Protein AF-A0A1E1WQK4-F1 (afdb_monomer_lite)

pLDDT: mean 80.31, std 15.23, range [35.16, 95.94]

Sequence (255 aa):
ARKPALTAAALNLARALDNLKSAYANLESGDVGNGQANVEVSPERVARLRYITGVNNSRETMRAAQDDLNKPIIPTTLTDGQINGLHDNIAQKMAQINAAVASLLQAKSDPQNPDHATAELAIATIAELMPEVVKDSKAVISTCNDDRVRQVMLKDIRQWCNGIDDVCASSVSEDPKELDDAAKRFAQASKKLSFVFSPRARKAREQLMLELFESAHKQAMRMAEDTNKMADSIGGANGGRLRDLSNSVQDSART

Organism: Pectinophora gossypiella (NCBI:txid13191)

Radius of gyration: 23.26 Å; chains: 1; bounding box: 53×57×58 Å

Secondary structure (DSSP, 8-state):
---HHHHHHHHHHHHHHHHHHHHHHHHHSS---S--------HHHHHHHHHHHHHHHHHHHHHHHHHHTTSPPPP----HHHHHHHHHHHHHHHHHHHHHHHHHHHHTS-SSS--HHHHHHHHHHHHHHHHHHHHHHHHHHTT---HHHHHHHHHHHHHHHHHHHHHHHHTTSS-HHHHHHHHHHHHHHHHHH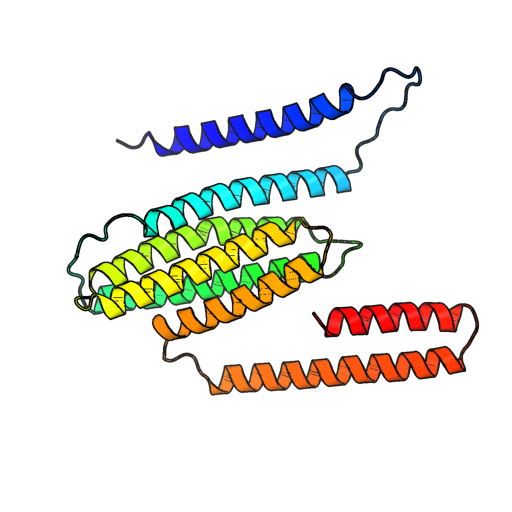HHHH-TT--HHHHHHHHHHHHHHHHHHHHHHHHHHHHHHHH-HHHHHHHHHHHHHHHHHHH-

Foldseek 3Di:
DPPDPVVVVVVLVVVLVVVVVVVVVVVVPPDDDDDPDPPPCDPVNVLLVVLLSLLVSLLVLLVVLLVVLVDDQAADDDDPVLLLVLLVLLLVLLVLLLVLLVQLLVQPLDLVHRNSVSNSVSSVSNSVSLSVSSVSLSNNLSNDPDPVVSVVSSVLSSQLSVLSNQLSVCSSPSDSVSNVVSSVSNVVSSVVNCCVSPVPPPVVVVVVVVVVLVVVLVVLLVVLVVLLVVLVVVDDPVSVVSNVVSVSSNVSSVD

Structure (mmCIF, N/CA/C/O backbone):
data_AF-A0A1E1WQK4-F1
#
_entry.id   AF-A0A1E1WQK4-F1
#
loop_
_atom_site.group_PDB
_atom_site.id
_atom_site.type_symbol
_atom_site.label_atom_id
_atom_site.label_alt_id
_atom_site.label_comp_id
_atom_site.label_asym_id
_atom_site.label_entity_id
_atom_site.label_seq_id
_atom_site.pdbx_PDB_ins_code
_atom_site.Cartn_x
_atom_site.Cartn_y
_atom_site.Cartn_z
_atom_site.occupancy
_atom_site.B_iso_or_equiv
_atom_site.auth_seq_id
_atom_site.auth_comp_id
_atom_site.auth_asym_id
_atom_site.auth_atom_id
_atom_site.pdbx_PDB_model_num
ATOM 1 N N . ALA A 1 1 ? -25.538 24.330 8.713 1.00 38.12 1 ALA A N 1
ATOM 2 C CA . ALA A 1 1 ? -24.263 25.059 8.543 1.00 38.12 1 ALA A CA 1
ATOM 3 C C . ALA A 1 1 ? -23.243 24.148 7.850 1.00 38.12 1 ALA A C 1
ATOM 5 O O . ALA A 1 1 ? -22.745 23.221 8.469 1.00 38.12 1 ALA A O 1
ATOM 6 N N . ARG A 1 2 ? -23.004 24.336 6.544 1.00 42.31 2 ARG A N 1
ATOM 7 C CA . ARG A 1 2 ? -22.125 23.506 5.690 1.00 42.31 2 ARG A CA 1
ATOM 8 C C . ARG A 1 2 ? -21.258 24.465 4.858 1.00 42.31 2 ARG A C 1
ATOM 10 O O . ARG A 1 2 ? -21.619 24.799 3.740 1.00 42.31 2 ARG A O 1
ATOM 17 N N . LYS A 1 3 ? -20.204 25.036 5.450 1.00 43.69 3 LYS A N 1
ATOM 18 C CA . LYS A 1 3 ? -19.302 25.995 4.771 1.00 43.69 3 LYS A CA 1
ATOM 19 C C . LYS A 1 3 ? -17.783 25.905 5.068 1.00 43.69 3 LYS A C 1
ATOM 21 O O . LYS A 1 3 ? -17.069 26.565 4.328 1.00 43.69 3 LYS A O 1
ATOM 26 N N . PRO A 1 4 ? -17.235 25.103 6.011 1.00 47.66 4 PRO A N 1
ATOM 27 C CA . PRO A 1 4 ? -15.780 25.120 6.247 1.00 47.66 4 PRO A CA 1
ATOM 28 C C . PRO A 1 4 ? -14.951 24.182 5.340 1.00 47.66 4 PRO A C 1
ATOM 30 O O . PRO A 1 4 ? -13.748 24.374 5.208 1.00 47.66 4 PRO A O 1
ATOM 33 N N . ALA A 1 5 ? -15.556 23.175 4.695 1.00 45.97 5 ALA A N 1
ATOM 34 C CA . ALA A 1 5 ? -14.812 22.199 3.880 1.00 45.97 5 ALA A CA 1
ATOM 35 C C . ALA A 1 5 ? -14.455 22.715 2.470 1.00 45.97 5 ALA A C 1
ATOM 37 O O . ALA A 1 5 ? -13.373 22.432 1.962 1.00 45.97 5 ALA A O 1
ATOM 38 N N . LEU A 1 6 ? -15.330 23.527 1.859 1.00 42.25 6 LEU A N 1
ATOM 39 C CA . LEU A 1 6 ? -15.085 24.123 0.537 1.00 42.25 6 LEU A CA 1
ATOM 40 C C . LEU A 1 6 ? -13.947 25.150 0.557 1.00 42.25 6 LEU A C 1
ATOM 42 O O . LEU A 1 6 ? -13.231 25.290 -0.429 1.00 42.25 6 LEU A O 1
ATOM 46 N N . THR A 1 7 ? -13.749 25.845 1.679 1.00 53.78 7 THR A N 1
ATOM 47 C CA . THR A 1 7 ? -12.690 26.850 1.811 1.00 53.78 7 THR A CA 1
ATOM 48 C C . THR A 1 7 ? -11.314 26.213 1.940 1.00 53.78 7 THR A C 1
ATOM 50 O O . THR A 1 7 ? -10.374 26.725 1.351 1.00 53.78 7 THR A O 1
ATOM 53 N N . ALA A 1 8 ? -11.189 25.079 2.638 1.00 51.12 8 ALA A N 1
ATOM 54 C CA . ALA A 1 8 ? -9.915 24.368 2.775 1.00 51.12 8 ALA A CA 1
ATOM 55 C C . ALA A 1 8 ? -9.461 23.743 1.445 1.00 51.12 8 ALA A C 1
ATOM 57 O O . ALA A 1 8 ? -8.303 23.886 1.061 1.00 51.12 8 ALA A O 1
ATOM 58 N N . ALA A 1 9 ? -10.389 23.132 0.701 1.00 50.19 9 ALA A N 1
ATOM 59 C CA . ALA A 1 9 ? -10.106 22.587 -0.625 1.00 50.19 9 ALA A CA 1
ATOM 60 C C . ALA A 1 9 ? -9.703 23.684 -1.629 1.00 50.19 9 ALA A C 1
ATOM 62 O O . ALA A 1 9 ? -8.744 23.511 -2.375 1.00 50.19 9 ALA A O 1
ATOM 63 N N . ALA A 1 10 ? -10.376 24.841 -1.601 1.00 49.56 10 ALA A N 1
ATOM 64 C CA . ALA A 1 10 ? -10.020 25.987 -2.439 1.00 49.56 10 ALA A CA 1
ATOM 65 C C . ALA A 1 10 ? -8.646 26.581 -2.079 1.00 49.56 10 ALA A C 1
ATOM 67 O O . ALA A 1 10 ? -7.902 26.990 -2.966 1.00 49.56 10 ALA A O 1
ATOM 68 N N . LEU A 1 11 ? -8.285 26.592 -0.791 1.00 58.00 11 LEU A N 1
ATOM 69 C CA . LEU A 1 11 ? -6.993 27.097 -0.320 1.00 58.00 11 LEU A CA 1
ATOM 70 C C . LEU A 1 11 ? -5.842 26.155 -0.691 1.00 58.00 11 LEU A C 1
ATOM 72 O O . LEU A 1 11 ? -4.769 26.616 -1.072 1.00 58.00 11 LEU A O 1
ATOM 76 N N . ASN A 1 12 ? -6.082 24.843 -0.638 1.00 61.56 12 ASN A N 1
ATOM 77 C CA . ASN A 1 12 ? -5.120 23.837 -1.084 1.00 61.56 12 ASN A CA 1
ATOM 78 C C . ASN A 1 12 ? -4.953 23.861 -2.610 1.00 61.56 12 ASN A C 1
ATOM 80 O O . ASN A 1 12 ? -3.828 23.781 -3.095 1.00 61.56 12 ASN A O 1
ATOM 84 N N . LEU A 1 13 ? -6.038 24.061 -3.368 1.00 60.97 13 LEU A N 1
ATOM 85 C CA . LEU A 1 13 ? -5.972 24.238 -4.820 1.00 60.97 13 LEU A CA 1
ATOM 86 C C . LEU A 1 13 ? -5.197 25.507 -5.204 1.00 60.97 13 LEU A C 1
ATOM 88 O O . LEU A 1 13 ? -4.360 25.463 -6.101 1.00 60.97 13 LEU A O 1
ATOM 92 N N . ALA A 1 14 ? -5.429 26.620 -4.502 1.00 56.47 14 ALA A N 1
ATOM 93 C CA . ALA A 1 14 ? -4.693 27.865 -4.713 1.00 56.47 14 ALA A CA 1
ATOM 94 C C . ALA A 1 14 ? -3.196 27.697 -4.409 1.00 56.47 14 ALA A C 1
ATOM 96 O O . ALA A 1 14 ? -2.359 28.108 -5.205 1.00 56.47 14 ALA A O 1
ATOM 97 N N . ARG A 1 15 ? -2.853 27.004 -3.316 1.00 62.50 15 ARG A N 1
ATOM 98 C CA . ARG A 1 15 ? -1.459 26.710 -2.962 1.00 62.50 15 ARG A CA 1
ATOM 99 C C . ARG A 1 15 ? -0.793 25.771 -3.970 1.00 62.50 15 ARG A C 1
ATOM 101 O O . ARG A 1 15 ? 0.364 25.973 -4.314 1.00 62.50 15 ARG A O 1
ATOM 108 N N . ALA A 1 16 ? -1.520 24.781 -4.488 1.00 62.19 16 ALA A N 1
ATOM 109 C CA . ALA A 1 16 ? -1.023 23.894 -5.537 1.00 62.19 16 ALA A CA 1
ATOM 110 C C . ALA A 1 16 ? -0.778 24.648 -6.855 1.00 62.19 16 ALA A C 1
ATOM 112 O O . ALA A 1 16 ? 0.235 24.414 -7.510 1.00 62.19 16 ALA A O 1
ATOM 113 N N . LEU A 1 17 ? -1.661 25.586 -7.212 1.00 61.03 17 LEU A N 1
ATOM 114 C CA . LEU A 1 17 ? -1.491 26.464 -8.370 1.00 61.03 17 LEU A CA 1
ATOM 115 C C . LEU A 1 17 ? -0.306 27.421 -8.197 1.00 61.03 17 LEU A C 1
ATOM 117 O O . LEU A 1 17 ? 0.467 27.577 -9.136 1.00 61.03 17 LEU A O 1
ATOM 121 N N . ASP A 1 18 ? -0.115 28.005 -7.013 1.00 64.88 18 ASP A N 1
ATOM 122 C CA . ASP A 1 18 ? 1.033 28.874 -6.721 1.00 64.88 18 ASP A CA 1
ATOM 123 C C . ASP A 1 18 ? 2.356 28.100 -6.688 1.00 64.88 18 ASP A C 1
ATOM 125 O O . ASP A 1 18 ? 3.368 28.590 -7.193 1.00 64.88 18 ASP A O 1
ATOM 129 N N . ASN A 1 19 ? 2.356 26.868 -6.172 1.00 70.62 19 ASN A N 1
ATOM 130 C CA . ASN A 1 19 ? 3.522 25.984 -6.199 1.00 70.62 19 ASN A CA 1
ATOM 131 C C . ASN A 1 19 ? 3.875 25.582 -7.634 1.00 70.62 19 ASN A C 1
ATOM 133 O O . ASN A 1 19 ? 5.046 25.616 -8.011 1.00 70.62 19 ASN A O 1
ATOM 137 N N . LEU A 1 20 ? 2.866 25.258 -8.451 1.00 64.75 20 LEU A N 1
ATOM 138 C CA . LEU A 1 20 ? 3.051 24.976 -9.872 1.00 64.75 20 LEU A CA 1
ATOM 139 C C . LEU A 1 20 ? 3.610 26.216 -10.582 1.00 64.75 20 LEU A C 1
ATOM 141 O O . LEU A 1 20 ? 4.630 26.139 -11.257 1.00 64.75 20 LEU A O 1
ATOM 145 N N . LYS A 1 21 ? 3.004 27.386 -10.364 1.00 67.50 21 LYS A N 1
ATOM 146 C CA . LYS A 1 21 ? 3.422 28.657 -10.966 1.00 67.50 21 LYS A CA 1
ATOM 147 C C . LYS A 1 21 ? 4.840 29.065 -10.558 1.00 67.50 21 LYS A C 1
ATOM 149 O O . LYS A 1 21 ? 5.599 29.526 -11.402 1.00 67.50 21 LYS A O 1
ATOM 154 N N . SER A 1 22 ? 5.224 28.839 -9.303 1.00 64.19 22 SER A N 1
ATOM 155 C CA . SER A 1 22 ? 6.583 29.099 -8.807 1.00 64.19 22 SER A CA 1
ATOM 156 C C . SER A 1 22 ? 7.604 28.127 -9.400 1.00 64.19 22 SER A C 1
ATOM 158 O O . SER A 1 22 ? 8.706 28.536 -9.757 1.00 64.19 22 SER A O 1
ATOM 160 N N . ALA A 1 23 ? 7.233 26.854 -9.574 1.00 63.81 23 ALA A N 1
ATOM 161 C CA . ALA A 1 23 ? 8.075 25.881 -10.265 1.00 63.81 23 ALA A CA 1
ATOM 162 C C . ALA A 1 23 ? 8.299 26.264 -11.739 1.00 63.81 23 ALA A C 1
ATOM 164 O O . ALA A 1 23 ? 9.408 26.104 -12.239 1.00 63.81 23 ALA A O 1
ATOM 165 N N . TYR A 1 24 ? 7.288 26.833 -12.405 1.00 55.62 24 TYR A N 1
ATOM 166 C CA . TYR A 1 24 ? 7.422 27.384 -13.757 1.00 55.62 24 TYR A CA 1
ATOM 167 C C . TYR A 1 24 ? 8.278 28.664 -13.800 1.00 55.62 24 TYR A C 1
ATOM 169 O O . TYR A 1 24 ? 9.146 28.779 -14.658 1.00 55.62 24 TYR A O 1
ATOM 177 N N . ALA A 1 25 ? 8.111 29.598 -12.860 1.00 57.44 25 ALA A N 1
ATOM 178 C CA . ALA A 1 25 ? 8.885 30.847 -12.825 1.00 57.44 25 ALA A CA 1
ATOM 179 C C . ALA A 1 25 ? 10.392 30.629 -12.563 1.00 57.44 25 ALA A C 1
ATOM 181 O O . ALA A 1 25 ? 11.240 31.348 -13.096 1.00 57.44 25 ALA A O 1
ATOM 182 N N . ASN A 1 26 ? 10.741 29.596 -11.790 1.00 56.97 26 ASN A N 1
ATOM 183 C CA . ASN A 1 26 ? 12.133 29.206 -11.548 1.00 56.97 26 ASN A CA 1
ATOM 184 C C . ASN A 1 26 ? 12.819 28.595 -12.787 1.00 56.97 26 ASN A C 1
ATOM 186 O O . ASN A 1 26 ? 14.045 28.528 -12.816 1.00 56.97 26 ASN A O 1
ATOM 190 N N . LEU A 1 27 ? 12.059 28.183 -13.811 1.00 55.34 27 LEU A N 1
ATOM 191 C CA . LEU A 1 27 ? 12.599 27.731 -15.100 1.00 55.34 27 LEU A CA 1
ATOM 192 C C . LEU A 1 27 ? 12.920 28.901 -16.045 1.00 55.34 27 LEU A C 1
ATOM 194 O O . LEU A 1 27 ? 13.795 28.761 -16.891 1.00 55.34 27 LEU A O 1
ATOM 198 N N . GLU A 1 28 ? 12.259 30.052 -15.889 1.00 49.12 28 GLU A N 1
ATOM 199 C CA . GLU A 1 28 ? 12.523 31.260 -16.691 1.00 49.12 28 GLU A CA 1
ATOM 200 C C . GLU A 1 28 ? 13.688 32.105 -16.146 1.00 49.12 28 GLU A C 1
ATOM 202 O O . GLU A 1 28 ? 14.243 32.930 -16.867 1.00 49.12 28 GLU A O 1
ATOM 207 N N . SER A 1 29 ? 14.084 31.903 -14.883 1.00 46.47 29 SER A N 1
ATOM 208 C CA . SER A 1 29 ? 15.083 32.747 -14.198 1.00 46.47 29 SER A CA 1
ATOM 209 C C . SER A 1 29 ? 16.501 32.152 -14.156 1.00 46.47 29 SER A C 1
ATOM 211 O O . SER A 1 29 ? 17.390 32.713 -13.513 1.00 46.47 29 SER A O 1
ATOM 213 N N . GLY A 1 30 ? 16.731 31.020 -14.826 1.00 42.88 30 GLY A N 1
ATOM 214 C CA . GLY A 1 30 ? 18.047 30.394 -14.959 1.00 42.88 30 GLY A CA 1
ATOM 215 C C . GLY A 1 30 ? 18.840 30.945 -16.147 1.00 42.88 30 GLY A C 1
ATOM 216 O O . GLY A 1 30 ? 18.700 30.439 -17.250 1.00 42.88 30 GLY A O 1
ATOM 217 N N . ASP A 1 31 ? 19.680 31.942 -15.866 1.00 38.88 31 ASP A N 1
ATOM 218 C CA . ASP A 1 31 ? 20.792 32.488 -16.666 1.00 38.88 31 ASP A CA 1
ATOM 219 C C . ASP A 1 31 ? 20.493 33.023 -18.087 1.00 38.88 31 ASP A C 1
ATOM 221 O O . ASP A 1 31 ? 20.205 32.311 -19.050 1.00 38.88 31 ASP A O 1
ATOM 225 N N . VAL A 1 32 ? 20.644 34.342 -18.220 1.00 43.47 32 VAL A N 1
ATOM 226 C CA . VAL A 1 32 ? 20.518 35.106 -19.464 1.00 43.47 32 VAL A CA 1
ATOM 227 C C . VAL A 1 32 ? 21.799 34.925 -20.281 1.00 43.47 32 VAL A C 1
ATOM 229 O O . VAL A 1 32 ? 22.696 35.764 -20.274 1.00 43.47 32 VAL A O 1
ATOM 232 N N . GLY A 1 33 ? 21.865 33.819 -21.017 1.00 36.97 33 GLY A N 1
ATOM 233 C CA . GLY A 1 33 ? 22.858 33.558 -22.056 1.00 36.97 33 GLY A CA 1
ATOM 234 C C . GLY A 1 33 ? 22.200 33.515 -23.432 1.00 36.97 33 GLY A C 1
ATOM 235 O O . GLY A 1 33 ? 21.822 32.453 -23.904 1.00 36.97 33 GLY A O 1
ATOM 236 N N . ASN A 1 34 ? 22.036 34.693 -24.038 1.00 43.56 34 ASN A N 1
ATOM 237 C CA . ASN A 1 34 ? 21.561 34.981 -25.397 1.00 43.56 34 ASN A CA 1
ATOM 238 C C . ASN A 1 34 ? 21.478 33.776 -26.370 1.00 43.56 34 ASN A C 1
ATOM 240 O O . ASN A 1 34 ? 22.452 33.418 -27.031 1.00 43.56 34 ASN A O 1
ATOM 244 N N . GLY A 1 35 ? 20.283 33.202 -26.503 1.00 35.16 35 GLY A N 1
ATOM 245 C CA . GLY A 1 35 ? 19.957 32.187 -27.499 1.00 35.16 35 GLY A CA 1
ATOM 246 C C . GLY A 1 35 ? 18.507 31.756 -27.334 1.00 35.16 35 GLY A C 1
ATOM 247 O O . GLY A 1 35 ? 18.161 31.113 -26.352 1.00 35.16 35 GLY A O 1
ATOM 248 N N . GLN A 1 36 ? 17.644 32.143 -28.273 1.00 38.88 36 GLN A N 1
ATOM 249 C CA . GLN A 1 36 ? 16.253 31.699 -28.346 1.00 38.88 36 GLN A CA 1
ATOM 250 C C . GLN A 1 36 ? 16.199 30.168 -28.477 1.00 38.88 36 GLN A C 1
ATOM 252 O O . GLN A 1 36 ? 16.192 29.631 -29.580 1.00 38.88 36 GLN A O 1
ATOM 257 N N . ALA A 1 37 ? 16.155 29.462 -27.353 1.00 36.31 37 ALA A N 1
ATOM 258 C CA . ALA A 1 37 ? 15.764 28.067 -27.290 1.00 36.31 37 ALA A CA 1
ATOM 259 C C . ALA A 1 37 ? 14.410 28.027 -26.592 1.00 36.31 37 ALA A C 1
ATOM 261 O O . ALA A 1 37 ? 14.303 28.160 -25.377 1.00 36.31 37 ALA A O 1
ATOM 262 N N . ASN A 1 38 ? 13.362 27.893 -27.399 1.00 38.31 38 ASN A N 1
ATOM 263 C CA . ASN A 1 38 ? 12.048 27.476 -26.946 1.00 38.31 38 ASN A CA 1
ATOM 264 C C . ASN A 1 38 ? 12.259 26.131 -26.226 1.00 38.31 38 ASN A C 1
ATOM 266 O O . ASN A 1 38 ? 12.464 25.114 -26.889 1.00 38.31 38 ASN A O 1
ATOM 270 N N . VAL A 1 39 ? 12.342 26.120 -24.890 1.00 47.41 39 VAL A N 1
ATOM 271 C CA . VAL A 1 39 ? 12.442 24.870 -24.127 1.00 47.41 39 VAL A CA 1
ATOM 272 C C . VAL A 1 39 ? 11.075 24.212 -24.223 1.00 47.41 39 VAL A C 1
ATOM 274 O O . VAL A 1 39 ? 10.178 24.465 -23.424 1.00 47.41 39 VAL A O 1
ATOM 277 N N . GLU A 1 40 ? 10.898 23.414 -25.269 1.00 47.66 40 GLU A N 1
ATOM 278 C CA . GLU A 1 40 ? 9.721 22.588 -25.477 1.00 47.66 40 GLU A CA 1
ATOM 279 C C . GLU A 1 40 ? 9.639 21.610 -24.297 1.00 47.66 40 GLU A C 1
ATOM 281 O O . GLU A 1 40 ? 10.405 20.650 -24.185 1.00 47.66 40 GLU A O 1
ATOM 286 N N . VAL A 1 41 ? 8.769 21.909 -23.330 1.00 58.84 41 VAL A N 1
ATOM 287 C CA . VAL A 1 41 ? 8.559 21.044 -22.170 1.00 58.84 41 VAL A CA 1
ATOM 288 C C . VAL A 1 41 ? 7.930 19.753 -22.684 1.00 58.84 41 VAL A C 1
ATOM 290 O O . VAL A 1 41 ? 6.782 19.757 -23.127 1.00 58.84 41 VAL A O 1
ATOM 293 N N . SER A 1 42 ? 8.681 18.648 -22.646 1.00 73.94 42 SER A N 1
ATOM 294 C CA . SER A 1 42 ? 8.171 17.365 -23.126 1.00 73.94 42 SER A CA 1
ATOM 295 C C . SER A 1 42 ? 6.906 16.959 -22.345 1.00 73.94 42 SER A C 1
ATOM 297 O O . SER A 1 42 ? 6.843 17.165 -21.125 1.00 73.94 42 SER A O 1
ATOM 299 N N . PRO A 1 43 ? 5.894 16.359 -23.002 1.00 77.31 43 PRO A N 1
ATOM 300 C CA . PRO A 1 43 ? 4.674 15.891 -22.335 1.00 77.31 43 PRO A CA 1
ATOM 301 C C . PRO A 1 43 ? 4.944 14.972 -21.132 1.00 77.31 43 PRO A C 1
ATOM 303 O O . PRO A 1 43 ? 4.229 15.022 -20.134 1.00 77.31 43 PRO A O 1
ATOM 306 N N . GLU A 1 44 ? 6.022 14.191 -21.199 1.00 76.62 44 GLU A N 1
ATOM 307 C CA . GLU A 1 44 ? 6.494 13.303 -20.135 1.00 76.62 44 GLU A CA 1
ATOM 308 C C . GLU A 1 44 ? 6.938 14.069 -18.878 1.00 76.62 44 GLU A C 1
ATOM 310 O O . GLU A 1 44 ? 6.542 13.726 -17.764 1.00 76.62 44 GLU A O 1
ATOM 315 N N . ARG A 1 45 ? 7.685 15.173 -19.037 1.00 78.56 45 ARG A N 1
ATOM 316 C CA . ARG A 1 45 ? 8.076 16.029 -17.905 1.00 78.56 45 ARG A CA 1
ATOM 317 C C . ARG A 1 45 ? 6.861 16.655 -17.228 1.00 78.56 45 ARG A C 1
ATOM 319 O O . ARG A 1 45 ? 6.816 16.714 -16.000 1.00 78.56 45 ARG A O 1
ATOM 326 N N . VAL A 1 46 ? 5.867 17.088 -18.007 1.00 80.81 46 VAL A N 1
ATOM 327 C CA . VAL A 1 46 ? 4.607 17.627 -17.467 1.00 80.81 46 VAL A CA 1
ATOM 328 C C . VAL A 1 46 ? 3.839 16.554 -16.694 1.00 80.81 46 VAL A C 1
ATOM 330 O O . VAL A 1 46 ? 3.364 16.827 -15.591 1.00 80.81 46 VAL A O 1
ATOM 333 N N . ALA A 1 47 ? 3.739 15.337 -17.237 1.00 80.38 47 ALA A N 1
ATOM 334 C CA . ALA A 1 47 ? 3.077 14.214 -16.575 1.00 80.38 47 ALA A CA 1
ATOM 335 C C . ALA A 1 47 ? 3.774 13.838 -15.257 1.00 80.38 47 ALA A C 1
ATOM 337 O O . ALA A 1 47 ? 3.116 13.724 -14.225 1.00 80.38 47 ALA A O 1
ATOM 338 N N . ARG A 1 48 ? 5.110 13.752 -15.253 1.00 83.50 48 ARG A N 1
ATOM 339 C CA . ARG A 1 48 ? 5.898 13.473 -14.043 1.00 83.50 48 ARG A CA 1
ATOM 340 C C . ARG A 1 48 ? 5.721 14.554 -12.976 1.00 83.50 48 ARG A C 1
ATOM 342 O O . ARG A 1 48 ? 5.557 14.230 -11.803 1.00 83.50 48 ARG A O 1
ATOM 349 N N . LEU A 1 49 ? 5.742 15.834 -13.354 1.00 84.44 49 LEU A N 1
ATOM 350 C CA . LEU A 1 49 ? 5.533 16.937 -12.408 1.00 84.44 49 LEU A CA 1
ATOM 351 C C . LEU A 1 49 ? 4.121 16.919 -11.817 1.00 84.44 49 LEU A C 1
ATOM 353 O O . LEU A 1 49 ? 3.973 17.051 -10.603 1.00 84.44 49 LEU A O 1
ATOM 357 N N . ARG A 1 50 ? 3.097 16.699 -12.651 1.00 86.12 50 ARG A N 1
ATOM 358 C CA . ARG A 1 50 ? 1.711 16.550 -12.191 1.00 86.12 50 ARG A CA 1
ATOM 359 C C . ARG A 1 50 ? 1.581 15.403 -11.194 1.00 86.12 50 ARG A C 1
ATOM 361 O O . ARG A 1 50 ? 1.019 15.615 -10.120 1.00 86.12 50 ARG A O 1
ATOM 368 N N . TYR A 1 51 ? 2.178 14.256 -11.511 1.00 87.88 51 TYR A N 1
ATOM 369 C CA . TYR A 1 51 ? 2.204 13.094 -10.634 1.00 87.88 51 TYR A CA 1
ATOM 370 C C . TYR A 1 51 ? 2.823 13.433 -9.271 1.00 87.88 51 TYR A C 1
ATOM 372 O O . TYR A 1 51 ? 2.202 13.204 -8.235 1.00 87.88 51 TYR A O 1
ATOM 380 N N . ILE A 1 52 ? 4.002 14.065 -9.253 1.00 89.19 52 ILE A N 1
ATOM 381 C CA . ILE A 1 52 ? 4.688 14.461 -8.011 1.00 89.19 52 ILE A CA 1
ATOM 382 C C . ILE A 1 52 ? 3.831 15.419 -7.178 1.00 89.19 52 ILE A C 1
ATOM 384 O O . ILE A 1 52 ? 3.690 15.240 -5.966 1.00 89.19 52 ILE A O 1
ATOM 388 N N . THR A 1 53 ? 3.231 16.431 -7.808 1.00 87.69 53 THR A N 1
ATOM 389 C CA . THR A 1 53 ? 2.325 17.357 -7.120 1.00 87.69 53 THR A CA 1
ATOM 390 C C . THR A 1 53 ? 1.098 16.629 -6.564 1.00 87.69 53 THR A C 1
ATOM 392 O O . THR A 1 53 ? 0.717 16.866 -5.416 1.00 87.69 53 THR A O 1
ATOM 395 N N . GLY A 1 54 ? 0.506 15.713 -7.335 1.00 89.12 54 GLY A N 1
ATOM 396 C CA . GLY A 1 54 ? -0.632 14.893 -6.916 1.00 89.12 54 GLY A CA 1
ATOM 397 C C . GLY A 1 54 ? -0.314 14.012 -5.707 1.00 89.12 54 GLY A C 1
ATOM 398 O O . GLY A 1 54 ? -1.090 13.980 -4.747 1.00 89.12 54 GLY A O 1
ATOM 399 N N . VAL A 1 55 ? 0.859 13.373 -5.704 1.00 91.81 55 VAL A N 1
ATOM 400 C CA . VAL A 1 55 ? 1.370 12.595 -4.566 1.00 91.81 55 VAL A CA 1
ATOM 401 C C . VAL A 1 55 ? 1.523 13.470 -3.330 1.00 91.81 55 VAL A C 1
ATOM 403 O O . VAL A 1 55 ? 1.017 13.112 -2.269 1.00 91.81 55 VAL A O 1
ATOM 406 N N . ASN A 1 56 ? 2.153 14.639 -3.446 1.00 90.06 56 ASN A N 1
ATOM 407 C CA . ASN A 1 56 ? 2.358 15.525 -2.299 1.00 90.06 56 ASN A CA 1
ATOM 408 C C . ASN A 1 56 ? 1.033 16.005 -1.685 1.00 90.06 56 ASN A C 1
ATOM 410 O O . ASN A 1 56 ? 0.860 15.920 -0.470 1.00 90.06 56 ASN A O 1
ATOM 414 N N . ASN A 1 57 ? 0.064 16.409 -2.509 1.00 88.75 57 ASN A N 1
ATOM 415 C CA . ASN A 1 57 ? -1.261 16.827 -2.034 1.00 88.75 57 ASN A CA 1
ATOM 416 C C . ASN A 1 57 ? -2.022 15.679 -1.344 1.00 88.75 57 ASN A C 1
ATOM 418 O O . ASN A 1 57 ? -2.672 15.860 -0.310 1.00 88.75 57 ASN A O 1
ATOM 422 N N . SER A 1 58 ? -1.925 14.477 -1.912 1.00 90.38 58 SER A N 1
ATOM 423 C CA . SER A 1 58 ? -2.529 13.267 -1.350 1.00 90.38 58 SER A CA 1
ATOM 424 C C . SER A 1 58 ? -1.922 12.932 0.011 1.00 90.38 58 SER A C 1
ATOM 426 O O . SER A 1 58 ? -2.642 12.669 0.975 1.00 90.38 58 SER A O 1
ATOM 428 N N . ARG A 1 59 ? -0.594 13.038 0.130 1.00 93.50 59 ARG A N 1
ATOM 429 C CA . ARG A 1 59 ? 0.135 12.832 1.387 1.00 93.50 59 ARG A CA 1
ATOM 430 C C . ARG A 1 59 ? -0.238 13.842 2.463 1.00 93.50 59 ARG A C 1
ATOM 432 O O . ARG A 1 59 ? -0.393 13.448 3.614 1.00 93.50 59 ARG A O 1
ATOM 439 N N . GLU A 1 60 ? -0.440 15.113 2.124 1.00 89.94 60 GLU A N 1
ATOM 440 C CA . GLU A 1 60 ? -0.927 16.109 3.092 1.00 89.94 60 GLU A CA 1
ATOM 441 C C . GLU A 1 60 ? -2.291 15.716 3.682 1.00 89.94 60 GLU A C 1
ATOM 443 O O . GLU A 1 60 ? -2.493 15.786 4.897 1.00 89.94 60 GLU A O 1
ATOM 448 N N . THR A 1 61 ? -3.206 15.233 2.837 1.00 87.94 61 THR A N 1
ATOM 449 C CA . THR A 1 61 ? -4.536 14.767 3.265 1.00 87.94 61 THR A CA 1
ATOM 450 C C . THR A 1 61 ? -4.431 13.553 4.191 1.00 87.94 61 THR A C 1
ATOM 452 O O . THR A 1 61 ? -5.072 13.500 5.243 1.00 87.94 61 THR A O 1
ATOM 455 N N . MET A 1 62 ? -3.572 12.597 3.837 1.00 91.00 62 MET A N 1
ATOM 456 C CA . MET A 1 62 ? -3.317 11.398 4.634 1.00 91.00 62 MET A CA 1
ATOM 457 C C . MET A 1 62 ? -2.660 11.715 5.983 1.00 91.00 62 MET A C 1
ATOM 459 O O . MET A 1 62 ? -3.082 11.178 7.008 1.00 91.00 62 MET A O 1
ATOM 463 N N . ARG A 1 63 ? -1.689 12.634 6.022 1.00 91.88 63 ARG A N 1
ATOM 464 C CA . ARG A 1 63 ? -1.056 13.079 7.275 1.00 91.88 63 ARG A CA 1
ATOM 465 C C . ARG A 1 63 ? -2.060 13.700 8.232 1.00 91.88 63 ARG A C 1
ATOM 467 O O . ARG A 1 63 ? -2.042 13.370 9.411 1.00 91.88 63 ARG A O 1
ATOM 474 N N . ALA A 1 64 ? -2.993 14.510 7.733 1.00 89.06 64 ALA A N 1
ATOM 475 C CA . ALA A 1 64 ? -4.039 15.084 8.576 1.00 89.06 64 ALA A CA 1
ATOM 476 C C . ALA A 1 64 ? -4.916 14.003 9.240 1.00 89.06 64 ALA A C 1
ATOM 478 O O . ALA A 1 64 ? -5.295 14.139 10.407 1.00 89.06 64 ALA A O 1
ATOM 479 N N . ALA A 1 65 ? -5.219 12.915 8.523 1.00 89.38 65 ALA A N 1
ATOM 480 C CA . ALA A 1 65 ? -5.908 11.767 9.103 1.00 89.38 65 ALA A CA 1
ATOM 481 C C . ALA A 1 65 ? -5.029 11.033 10.123 1.00 89.38 65 ALA A C 1
ATOM 483 O O . ALA A 1 65 ? -5.491 10.696 11.209 1.00 89.38 65 ALA A O 1
ATOM 484 N N . GLN A 1 66 ? -3.750 10.828 9.817 1.00 90.50 66 GLN A N 1
ATOM 485 C CA . GLN A 1 66 ? -2.814 10.187 10.732 1.00 90.50 66 GLN A CA 1
ATOM 486 C C . GLN A 1 66 ? -2.628 10.979 12.035 1.00 90.50 66 GLN A C 1
ATOM 488 O O . GLN A 1 66 ? -2.617 10.387 13.114 1.00 90.50 66 GLN A O 1
ATOM 493 N N . ASP A 1 67 ? -2.564 12.306 11.962 1.00 90.69 67 ASP A N 1
ATOM 494 C CA . ASP A 1 67 ? -2.503 13.188 13.129 1.00 90.69 67 ASP A CA 1
ATOM 495 C C . ASP A 1 67 ? -3.756 13.069 14.006 1.00 90.69 67 ASP A C 1
ATOM 497 O O . ASP A 1 67 ? -3.696 13.236 15.227 1.00 90.69 67 ASP A O 1
ATOM 501 N N . ASP A 1 68 ? -4.898 12.703 13.420 1.00 88.25 68 ASP A N 1
ATOM 502 C CA . ASP A 1 68 ? -6.118 12.422 14.169 1.00 88.25 68 ASP A CA 1
ATOM 503 C C . ASP A 1 68 ? -5.949 11.229 15.131 1.00 88.25 68 ASP A C 1
ATOM 505 O O . ASP A 1 68 ? -6.583 11.213 16.189 1.00 88.25 68 ASP A O 1
ATOM 509 N N . LEU A 1 69 ? -5.043 10.281 14.849 1.00 88.44 69 LEU A N 1
ATOM 510 C CA . LEU A 1 69 ? -4.693 9.168 15.751 1.00 88.44 69 LEU A CA 1
ATOM 511 C C . LEU A 1 69 ? -3.924 9.614 17.004 1.00 88.44 69 LEU A C 1
ATOM 513 O O . LEU A 1 69 ? -3.754 8.815 17.930 1.00 88.44 69 LEU A O 1
ATOM 517 N N . ASN A 1 70 ? -3.415 10.847 17.040 1.00 87.56 70 ASN A N 1
ATOM 518 C CA . ASN A 1 70 ? -2.734 11.408 18.210 1.00 87.56 70 ASN A CA 1
ATOM 519 C C . ASN A 1 70 ? -3.698 12.144 19.147 1.00 87.56 70 ASN A C 1
ATOM 521 O O . ASN A 1 70 ? -3.337 12.461 20.280 1.00 87.56 70 ASN A O 1
ATOM 525 N N . LYS A 1 71 ? -4.931 12.406 18.700 1.00 88.44 71 LYS A N 1
ATOM 526 C CA . LYS A 1 71 ? -5.942 13.068 19.526 1.00 88.44 71 LYS A CA 1
ATOM 527 C C . LYS A 1 71 ? -6.500 12.110 20.584 1.00 88.44 71 LYS A C 1
ATOM 529 O O . LYS A 1 71 ? -6.594 10.908 20.320 1.00 88.44 71 LYS A O 1
ATOM 534 N N . PRO A 1 72 ? -6.929 12.627 21.752 1.00 84.12 72 PRO A N 1
ATOM 535 C CA . PRO A 1 72 ? -7.572 11.817 22.778 1.00 84.12 72 PRO A CA 1
ATOM 536 C C . PRO A 1 72 ? -8.753 11.025 22.214 1.00 84.12 72 PRO A C 1
ATOM 538 O O . PRO A 1 72 ? -9.595 11.564 21.491 1.00 84.12 72 PRO A O 1
ATOM 541 N N . ILE A 1 73 ? -8.811 9.740 22.554 1.00 84.38 73 ILE A N 1
ATOM 542 C CA . ILE A 1 73 ? -9.921 8.868 22.178 1.00 84.38 73 ILE A CA 1
ATOM 543 C C . ILE A 1 73 ? -10.972 8.966 23.271 1.00 84.38 73 ILE A C 1
ATOM 545 O O . ILE A 1 73 ? -10.713 8.610 24.419 1.00 84.38 73 ILE A O 1
ATOM 549 N N . ILE A 1 74 ? -12.149 9.462 22.905 1.00 83.69 74 ILE A N 1
ATOM 550 C CA . ILE A 1 74 ? -13.291 9.556 23.810 1.00 83.69 74 ILE A CA 1
ATOM 551 C C . ILE A 1 74 ? -13.976 8.186 23.822 1.00 83.69 74 ILE A C 1
ATOM 553 O O . ILE A 1 74 ? -14.410 7.742 22.753 1.00 83.69 74 ILE A O 1
ATOM 557 N N . PRO A 1 75 ? -14.078 7.510 24.983 1.00 83.12 75 PRO A N 1
ATOM 558 C CA . PRO A 1 75 ? -14.776 6.238 25.077 1.00 83.12 75 PRO A CA 1
ATOM 559 C C . PRO A 1 75 ? -16.212 6.365 24.577 1.00 83.12 75 PRO A C 1
ATOM 561 O O . PRO A 1 75 ? -16.916 7.321 24.903 1.00 83.12 75 PRO A O 1
ATOM 564 N N . THR A 1 76 ? -16.643 5.404 23.773 1.00 84.75 76 THR A N 1
ATOM 565 C CA . THR A 1 76 ? -18.001 5.362 23.224 1.00 84.75 76 THR A CA 1
ATOM 566 C C . THR A 1 76 ? -18.570 3.967 23.358 1.00 84.75 76 THR A C 1
ATOM 568 O O . THR A 1 76 ? -17.847 2.974 23.353 1.00 84.75 76 THR A O 1
ATOM 571 N N . THR A 1 77 ? -19.890 3.896 23.491 1.00 85.81 77 THR A N 1
ATOM 572 C CA . THR A 1 77 ? -20.611 2.629 23.550 1.00 85.81 77 THR A CA 1
ATOM 573 C C . THR A 1 77 ? -21.229 2.372 22.187 1.00 85.81 77 THR A C 1
ATOM 575 O O . THR A 1 77 ? -22.069 3.143 21.727 1.00 85.81 77 THR A O 1
ATOM 578 N N . LEU A 1 78 ? -20.800 1.292 21.542 1.00 88.25 78 LEU A N 1
ATOM 579 C CA . LEU A 1 78 ? -21.374 0.785 20.302 1.00 88.25 78 LEU A CA 1
ATOM 580 C C . LEU A 1 78 ? -21.928 -0.614 20.563 1.00 88.25 78 LEU A C 1
ATOM 582 O O . LEU A 1 78 ? -21.459 -1.324 21.451 1.00 88.25 78 LEU A O 1
ATOM 586 N N . THR A 1 79 ? -22.930 -1.004 19.788 1.00 88.44 79 THR A N 1
ATOM 587 C CA . THR A 1 79 ? -23.440 -2.380 19.787 1.00 88.44 79 THR A CA 1
ATOM 588 C C . THR A 1 79 ? -22.471 -3.313 19.062 1.00 88.44 79 THR A C 1
ATOM 590 O O . THR A 1 79 ? -21.767 -2.887 18.145 1.00 88.44 79 THR A O 1
ATOM 593 N N . ASP A 1 80 ? -22.495 -4.605 19.391 1.00 83.38 80 ASP A N 1
ATOM 594 C CA . ASP A 1 80 ? -21.665 -5.613 18.714 1.00 83.38 80 ASP A CA 1
ATOM 595 C C . ASP A 1 80 ? -21.886 -5.627 17.192 1.00 83.38 80 ASP A C 1
ATOM 597 O O . ASP A 1 80 ? -20.945 -5.793 16.420 1.00 83.38 80 ASP A O 1
ATOM 601 N N . GLY A 1 81 ? -23.123 -5.387 16.738 1.00 81.12 81 GLY A N 1
ATOM 602 C CA . GLY A 1 81 ? -23.443 -5.271 15.313 1.00 81.12 81 GLY A CA 1
ATOM 603 C C . GLY A 1 81 ? -22.755 -4.082 14.634 1.00 81.12 81 GLY A C 1
ATOM 604 O O . GLY A 1 81 ? -22.251 -4.218 13.522 1.00 81.12 81 GLY A O 1
ATOM 605 N N . GLN A 1 82 ? -22.679 -2.930 15.309 1.00 88.75 82 GLN A N 1
ATOM 606 C CA . GLN A 1 82 ? -21.960 -1.755 14.803 1.00 88.75 82 GLN A CA 1
ATOM 607 C C . GLN A 1 82 ? -20.449 -1.979 14.794 1.00 88.75 82 GLN A C 1
ATOM 609 O O . GLN A 1 82 ? -19.791 -1.605 13.827 1.00 88.75 82 GLN A O 1
ATOM 614 N N . ILE A 1 83 ? -19.909 -2.614 15.838 1.00 86.06 83 ILE A N 1
ATOM 615 C CA . ILE A 1 83 ? -18.487 -2.961 15.921 1.00 86.06 83 ILE A CA 1
ATOM 616 C C . ILE A 1 83 ? -18.122 -3.899 14.766 1.00 86.06 83 ILE A C 1
ATOM 618 O O . ILE A 1 83 ? -17.208 -3.594 14.005 1.00 86.06 83 ILE A O 1
ATOM 622 N N . ASN A 1 84 ? -18.885 -4.974 14.555 1.00 83.94 84 ASN A N 1
ATOM 623 C CA . ASN A 1 84 ? -18.658 -5.900 13.443 1.00 83.94 84 ASN A CA 1
ATOM 624 C C . ASN A 1 84 ? -18.746 -5.203 12.075 1.00 83.94 84 ASN A C 1
ATOM 626 O O . ASN A 1 84 ? -17.882 -5.413 11.230 1.00 83.94 84 ASN A O 1
ATOM 630 N N . GLY A 1 85 ? -19.723 -4.310 11.879 1.00 85.56 85 GLY A N 1
ATOM 631 C CA . GLY A 1 85 ? -19.820 -3.518 10.651 1.00 85.56 85 GLY A CA 1
ATOM 632 C C . GLY A 1 85 ? -18.606 -2.609 10.418 1.00 85.56 85 GLY A C 1
ATOM 633 O O . GLY A 1 85 ? -18.142 -2.480 9.288 1.00 85.56 85 GLY A O 1
ATOM 634 N N . LEU A 1 86 ? -18.046 -2.011 11.476 1.00 90.25 86 LEU A N 1
ATOM 635 C CA . LEU A 1 86 ? -16.801 -1.240 11.381 1.00 90.25 86 LEU A CA 1
ATOM 636 C C . LEU A 1 86 ? -15.606 -2.136 11.037 1.00 90.25 86 LEU A C 1
ATOM 638 O O . LEU A 1 86 ? -14.810 -1.763 10.182 1.00 90.25 86 LEU A O 1
ATOM 642 N N . HIS A 1 87 ? -15.497 -3.322 11.643 1.00 86.44 87 HIS A N 1
ATOM 643 C CA . HIS A 1 87 ? -14.460 -4.304 11.308 1.00 86.44 87 HIS A CA 1
ATOM 644 C C . HIS A 1 87 ? -14.499 -4.702 9.825 1.00 86.44 87 HIS A C 1
ATOM 646 O O . HIS A 1 87 ? -13.462 -4.671 9.157 1.00 86.44 87 HIS A O 1
ATOM 652 N N . ASP A 1 88 ? -15.685 -5.014 9.297 1.00 86.75 88 ASP A N 1
ATOM 653 C CA . ASP A 1 88 ? -15.869 -5.381 7.890 1.00 86.75 88 ASP A CA 1
ATOM 654 C C . ASP A 1 88 ? -15.530 -4.210 6.952 1.00 86.75 88 ASP A C 1
ATOM 656 O O . ASP A 1 88 ? -14.806 -4.392 5.969 1.00 86.75 88 ASP A O 1
ATOM 660 N N . ASN A 1 89 ? -15.968 -2.992 7.290 1.00 91.12 89 ASN A N 1
ATOM 661 C CA . ASN A 1 89 ? -15.645 -1.781 6.530 1.00 91.12 89 ASN A CA 1
ATOM 662 C C . ASN A 1 89 ? -14.137 -1.505 6.499 1.00 91.12 89 ASN A C 1
ATOM 664 O O . ASN A 1 89 ? -13.588 -1.201 5.438 1.00 91.12 89 ASN A O 1
ATOM 668 N N . ILE A 1 90 ? -13.456 -1.631 7.643 1.00 91.81 90 ILE A N 1
ATOM 669 C CA . ILE A 1 90 ? -12.001 -1.473 7.735 1.00 91.81 90 ILE A CA 1
ATOM 670 C C . ILE A 1 90 ? -11.315 -2.518 6.855 1.00 91.81 90 ILE A C 1
ATOM 672 O O . ILE A 1 90 ? -10.474 -2.162 6.030 1.00 91.81 90 ILE A O 1
ATOM 676 N N . ALA A 1 91 ? -11.700 -3.792 6.975 1.00 89.12 91 ALA A N 1
ATOM 677 C CA . ALA A 1 91 ? -11.109 -4.874 6.195 1.00 89.12 91 ALA A CA 1
ATOM 678 C C . ALA A 1 91 ? -11.296 -4.669 4.681 1.00 89.12 91 ALA A C 1
ATOM 680 O O . ALA A 1 91 ? -10.350 -4.847 3.910 1.00 89.12 91 ALA A O 1
ATOM 681 N N . GLN A 1 92 ? -12.488 -4.247 4.248 1.00 91.12 92 GLN A N 1
ATOM 682 C CA . GLN A 1 92 ? -12.786 -3.973 2.843 1.00 91.12 92 GLN A CA 1
ATOM 683 C C . GLN A 1 92 ? -11.952 -2.808 2.295 1.00 91.12 92 GLN A C 1
ATOM 685 O O . GLN A 1 92 ? -11.325 -2.945 1.242 1.00 91.12 92 GLN A O 1
ATOM 690 N N . LYS A 1 93 ? -11.907 -1.675 3.004 1.00 94.31 93 LYS A N 1
ATOM 691 C CA . LYS A 1 93 ? -11.141 -0.493 2.576 1.00 94.31 93 LYS A CA 1
ATOM 692 C C . LYS A 1 93 ? -9.639 -0.769 2.582 1.00 94.31 93 LYS A C 1
ATOM 694 O O . LYS A 1 93 ? -8.943 -0.390 1.647 1.00 94.31 93 LYS A O 1
ATOM 699 N N . MET A 1 94 ? -9.137 -1.510 3.571 1.00 93.81 94 MET A N 1
ATOM 700 C CA . MET A 1 94 ? -7.749 -1.976 3.577 1.00 93.81 94 MET A CA 1
ATOM 701 C C . MET A 1 94 ? -7.431 -2.862 2.368 1.00 93.81 94 MET A C 1
ATOM 703 O O . MET A 1 94 ? -6.362 -2.722 1.781 1.00 93.81 94 MET A O 1
ATOM 707 N N . ALA A 1 95 ? -8.339 -3.757 1.968 1.00 90.62 95 ALA A N 1
ATOM 708 C CA . ALA A 1 95 ? -8.142 -4.580 0.777 1.00 90.62 95 ALA A CA 1
ATOM 709 C C . ALA A 1 95 ? -8.073 -3.730 -0.504 1.00 90.62 95 ALA A C 1
ATOM 711 O O . ALA A 1 95 ? -7.219 -3.980 -1.354 1.00 90.62 95 ALA A O 1
ATOM 712 N N . GLN A 1 96 ? -8.915 -2.698 -0.617 1.00 94.81 96 GLN A N 1
ATOM 713 C CA . GLN A 1 96 ? -8.877 -1.741 -1.729 1.00 94.81 96 GLN A CA 1
ATOM 714 C C . GLN A 1 96 ? -7.570 -0.937 -1.746 1.00 94.81 96 GLN A C 1
ATOM 716 O O . GLN A 1 96 ? -6.958 -0.793 -2.800 1.00 94.81 96 GLN A O 1
ATOM 721 N N . ILE A 1 97 ? -7.091 -0.490 -0.583 1.00 95.75 97 ILE A N 1
ATOM 722 C CA . ILE A 1 97 ? -5.803 0.206 -0.459 1.00 95.75 97 ILE A CA 1
ATOM 723 C C . ILE A 1 97 ? -4.641 -0.720 -0.832 1.00 95.75 97 ILE A C 1
ATOM 725 O O . ILE A 1 97 ? -3.759 -0.312 -1.579 1.00 95.75 97 ILE A O 1
ATOM 729 N N . ASN A 1 98 ? -4.649 -1.979 -0.387 1.00 94.00 98 ASN A N 1
ATOM 730 C CA . ASN A 1 98 ? -3.626 -2.954 -0.775 1.00 94.00 98 ASN A CA 1
ATOM 731 C C . ASN A 1 98 ? -3.608 -3.180 -2.298 1.00 94.00 98 ASN A C 1
ATOM 733 O O . ASN A 1 98 ? -2.536 -3.267 -2.892 1.00 94.00 98 ASN A O 1
ATOM 737 N N . ALA A 1 99 ? -4.781 -3.244 -2.938 1.00 93.62 99 ALA A N 1
ATOM 738 C CA . ALA A 1 99 ? -4.894 -3.364 -4.391 1.00 93.62 99 ALA A CA 1
ATOM 739 C C . ALA A 1 99 ? -4.409 -2.100 -5.124 1.00 93.62 99 ALA A C 1
ATOM 741 O O . ALA A 1 99 ? -3.741 -2.204 -6.153 1.00 93.62 99 ALA A O 1
ATOM 742 N N . ALA A 1 100 ? -4.695 -0.913 -4.584 1.00 95.88 100 ALA A N 1
ATOM 743 C CA . ALA A 1 100 ? -4.191 0.350 -5.114 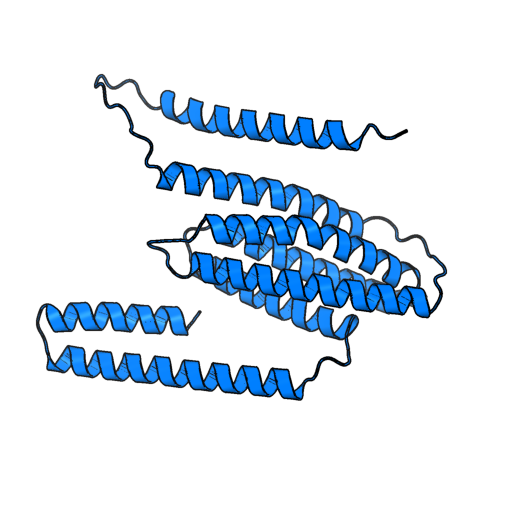1.00 95.88 100 ALA A CA 1
ATOM 744 C C . ALA A 1 100 ? -2.661 0.435 -4.996 1.00 95.88 100 ALA A C 1
ATOM 746 O O . ALA A 1 100 ? -2.000 0.777 -5.971 1.00 95.88 100 ALA A O 1
ATOM 747 N N . VAL A 1 101 ? -2.079 0.032 -3.861 1.00 95.12 101 VAL A N 1
ATOM 748 C CA . VAL A 1 101 ? -0.618 -0.048 -3.697 1.00 95.12 101 VAL A CA 1
ATOM 749 C C . VAL A 1 101 ? -0.001 -1.025 -4.700 1.00 95.12 101 VAL A C 1
ATOM 751 O O . VAL A 1 101 ? 0.971 -0.674 -5.356 1.00 95.12 101 VAL A O 1
ATOM 754 N N . ALA A 1 102 ? -0.578 -2.213 -4.895 1.00 92.50 102 ALA A N 1
ATOM 755 C CA . ALA A 1 102 ? -0.086 -3.149 -5.910 1.00 92.50 102 ALA A CA 1
ATOM 756 C C . ALA A 1 102 ? -0.157 -2.557 -7.331 1.00 92.50 102 ALA A C 1
ATOM 758 O O . ALA A 1 102 ? 0.774 -2.715 -8.118 1.00 92.50 102 ALA A O 1
ATOM 759 N N . SER A 1 103 ? -1.233 -1.828 -7.637 1.00 94.25 103 SER A N 1
ATOM 760 C CA . SER A 1 103 ? -1.406 -1.146 -8.926 1.00 94.25 103 SER A CA 1
ATOM 761 C C . SER A 1 103 ? -0.377 -0.029 -9.121 1.00 94.25 103 SER A C 1
ATOM 763 O O . SER A 1 103 ? 0.154 0.128 -10.214 1.00 94.25 103 SER A O 1
ATOM 765 N N . LEU A 1 104 ? -0.043 0.704 -8.056 1.00 93.56 104 LEU A N 1
ATOM 766 C CA . LEU A 1 104 ? 1.019 1.708 -8.057 1.00 93.56 104 LEU A CA 1
ATOM 767 C C . LEU A 1 104 ? 2.394 1.085 -8.332 1.00 93.56 104 LEU A C 1
ATOM 769 O O . LEU A 1 104 ? 3.149 1.614 -9.143 1.00 93.56 104 LEU A O 1
ATOM 773 N N . LEU A 1 105 ? 2.710 -0.041 -7.686 1.00 91.94 105 LEU A N 1
ATOM 774 C CA . LEU A 1 105 ? 3.966 -0.762 -7.920 1.00 91.94 105 LEU A CA 1
ATOM 775 C C . LEU A 1 105 ? 4.060 -1.242 -9.368 1.00 91.94 105 LEU A C 1
ATOM 777 O O . LEU A 1 105 ? 5.072 -1.016 -10.024 1.00 91.94 105 LEU A O 1
ATOM 781 N N . GLN A 1 106 ? 2.980 -1.821 -9.894 1.00 90.25 106 GLN A N 1
ATOM 782 C CA . GLN A 1 106 ? 2.918 -2.270 -11.283 1.00 90.25 106 GLN A CA 1
ATOM 783 C C . GLN A 1 106 ? 3.047 -1.112 -12.280 1.00 90.25 106 GLN A C 1
ATOM 785 O O . GLN A 1 106 ? 3.724 -1.246 -13.294 1.00 90.25 106 GLN A O 1
ATOM 790 N N . ALA A 1 107 ? 2.429 0.034 -11.995 1.00 90.75 107 ALA A N 1
ATOM 791 C CA . ALA A 1 107 ? 2.537 1.228 -12.829 1.00 90.75 107 ALA A CA 1
ATOM 792 C C . ALA A 1 107 ? 3.967 1.794 -12.877 1.00 90.75 107 ALA A C 1
ATOM 794 O O . ALA A 1 107 ? 4.319 2.534 -13.793 1.00 90.75 107 ALA A O 1
ATOM 795 N N . LYS A 1 108 ? 4.793 1.454 -11.885 1.00 89.19 108 LYS A N 1
ATOM 796 C CA . LYS A 1 108 ? 6.157 1.961 -11.707 1.00 89.19 108 LYS A CA 1
ATOM 797 C C . LYS A 1 108 ? 7.227 0.889 -11.915 1.00 89.19 108 LYS A C 1
ATOM 799 O O . LYS A 1 108 ? 8.403 1.181 -11.723 1.00 89.19 108 LYS A O 1
ATOM 804 N N . SER A 1 109 ? 6.838 -0.318 -12.329 1.00 85.12 109 SER A N 1
ATOM 805 C CA . SER A 1 109 ? 7.760 -1.440 -12.523 1.00 85.12 109 SER A CA 1
ATOM 806 C C . SER A 1 109 ? 8.644 -1.291 -13.761 1.00 85.12 109 SER A C 1
ATOM 808 O O . SER A 1 109 ? 9.679 -1.943 -13.834 1.00 85.12 109 SER A O 1
ATOM 810 N N . ASP A 1 110 ? 8.234 -0.471 -14.736 1.00 83.81 110 ASP A N 1
ATOM 811 C CA . ASP A 1 110 ? 9.045 -0.090 -15.896 1.00 83.81 110 ASP A CA 1
ATOM 812 C C . ASP A 1 110 ? 9.587 1.339 -15.696 1.00 83.81 110 ASP A C 1
ATOM 814 O O . ASP A 1 110 ? 8.837 2.309 -15.850 1.00 83.81 110 ASP A O 1
ATOM 818 N N . PRO A 1 111 ? 10.877 1.505 -15.343 1.00 77.81 111 PRO A N 1
ATOM 819 C CA . PRO A 1 111 ? 11.469 2.822 -15.133 1.00 77.81 111 PRO A CA 1
ATOM 820 C C . PRO A 1 111 ? 11.565 3.671 -16.406 1.00 77.81 111 PRO A C 1
ATOM 822 O O . PRO A 1 111 ? 11.676 4.890 -16.298 1.00 77.81 111 PRO A O 1
ATOM 825 N N . GLN A 1 112 ? 11.556 3.054 -17.595 1.00 79.62 112 GLN A N 1
ATOM 826 C CA . GLN A 1 112 ? 11.665 3.769 -18.872 1.00 79.62 112 GLN A CA 1
ATOM 827 C C . GLN A 1 112 ? 10.311 4.254 -19.382 1.00 79.62 112 GLN A C 1
ATOM 829 O O . GLN A 1 112 ? 10.254 5.229 -20.128 1.00 79.62 112 GLN A O 1
ATOM 834 N N . ASN A 1 113 ? 9.229 3.582 -18.989 1.00 82.81 113 ASN A N 1
ATOM 835 C CA . ASN A 1 113 ? 7.876 3.944 -19.385 1.00 82.81 113 ASN A CA 1
ATOM 836 C C . ASN A 1 113 ? 6.875 3.758 -18.228 1.00 82.81 113 ASN A C 1
ATOM 838 O O . ASN A 1 113 ? 6.022 2.867 -18.275 1.00 82.81 113 ASN A O 1
ATOM 842 N N . PRO A 1 114 ? 6.967 4.586 -17.172 1.00 84.31 114 PRO A N 1
ATOM 843 C CA . PRO A 1 114 ? 6.048 4.512 -16.046 1.00 84.31 114 PRO A CA 1
ATOM 844 C C . PRO A 1 114 ? 4.630 4.949 -16.441 1.00 84.31 114 PRO A C 1
ATOM 846 O O . PRO A 1 114 ? 4.420 6.007 -17.040 1.00 84.31 114 PRO A O 1
ATOM 849 N N . ASP A 1 115 ? 3.627 4.185 -16.013 1.00 89.25 115 ASP A N 1
ATOM 850 C CA . ASP A 1 115 ? 2.217 4.535 -16.184 1.00 89.25 115 ASP A CA 1
ATOM 851 C C . ASP A 1 115 ? 1.783 5.547 -15.112 1.00 89.25 115 ASP A C 1
ATOM 853 O O . ASP A 1 115 ? 1.211 5.220 -14.068 1.00 89.25 115 ASP A O 1
ATOM 857 N N . HIS A 1 116 ? 2.065 6.822 -15.374 1.00 86.25 116 HIS A N 1
ATOM 858 C CA . HIS A 1 116 ? 1.693 7.908 -14.471 1.00 86.25 116 HIS A CA 1
ATOM 859 C C . HIS A 1 116 ? 0.180 8.019 -14.243 1.00 86.25 116 HIS A C 1
ATOM 861 O O . HIS A 1 116 ? -0.223 8.433 -13.161 1.00 86.25 116 HIS A O 1
ATOM 867 N N . ALA A 1 117 ? -0.664 7.627 -15.203 1.00 87.12 117 ALA A N 1
ATOM 868 C CA . ALA A 1 117 ? -2.115 7.725 -15.051 1.00 87.12 117 ALA A CA 1
ATOM 869 C C . ALA A 1 117 ? -2.642 6.698 -14.036 1.00 87.12 117 ALA A C 1
ATOM 871 O O . ALA A 1 117 ? -3.393 7.052 -13.124 1.00 87.12 117 ALA A O 1
ATOM 872 N N . THR A 1 118 ? -2.200 5.441 -14.147 1.00 91.06 118 THR A N 1
ATOM 873 C CA . THR A 1 118 ? -2.537 4.396 -13.169 1.00 91.06 118 THR A CA 1
ATOM 874 C C . THR A 1 118 ? -1.948 4.719 -11.795 1.00 91.06 118 THR A C 1
ATOM 876 O O . THR A 1 118 ? -2.625 4.547 -10.779 1.00 91.06 118 THR A O 1
ATOM 879 N N . ALA A 1 119 ? -0.723 5.255 -11.746 1.00 91.62 119 ALA A N 1
ATOM 880 C CA . ALA A 1 119 ? -0.094 5.679 -10.498 1.00 91.62 119 ALA A CA 1
ATOM 881 C C . ALA A 1 119 ? -0.862 6.830 -9.811 1.00 91.62 119 ALA A C 1
ATOM 883 O O . ALA A 1 119 ? -1.097 6.768 -8.604 1.00 91.62 119 ALA A O 1
ATOM 884 N N . GLU A 1 120 ? -1.303 7.854 -10.556 1.00 90.38 120 GLU A N 1
ATOM 885 C CA . GLU A 1 120 ? -2.132 8.951 -10.023 1.00 90.38 120 GLU A CA 1
ATOM 886 C C . GLU A 1 120 ? -3.455 8.429 -9.446 1.00 90.38 120 GLU A C 1
ATOM 888 O O . GLU A 1 120 ? -3.831 8.796 -8.330 1.00 90.38 120 GLU A O 1
ATOM 893 N N . LEU A 1 121 ? -4.144 7.539 -10.169 1.00 92.81 121 LEU A N 1
ATOM 894 C CA . LEU A 1 121 ? -5.409 6.958 -9.717 1.00 92.81 121 LEU A CA 1
ATOM 895 C C . LEU A 1 121 ? -5.234 6.117 -8.445 1.00 92.81 121 LEU A C 1
ATOM 897 O O . LEU A 1 121 ? -6.053 6.202 -7.525 1.00 92.81 121 LEU A O 1
ATOM 901 N N . ALA A 1 122 ? -4.163 5.322 -8.375 1.00 95.06 122 ALA A N 1
ATOM 902 C CA . ALA A 1 122 ? -3.843 4.529 -7.195 1.00 95.06 122 ALA A CA 1
ATOM 903 C C . ALA A 1 122 ? -3.638 5.423 -5.965 1.00 95.06 122 ALA A C 1
ATOM 905 O O . ALA A 1 122 ? -4.253 5.195 -4.924 1.00 95.06 122 ALA A O 1
ATOM 906 N N . ILE A 1 123 ? -2.843 6.485 -6.098 1.00 95.00 123 ILE A N 1
ATOM 907 C CA . ILE A 1 123 ? -2.582 7.446 -5.022 1.00 95.00 123 ILE A CA 1
ATOM 908 C C . ILE A 1 123 ? -3.862 8.170 -4.585 1.00 95.00 123 ILE A C 1
ATOM 910 O O . ILE A 1 123 ? -4.113 8.289 -3.386 1.00 95.00 123 ILE A O 1
ATOM 914 N N . ALA A 1 124 ? -4.700 8.600 -5.532 1.00 93.31 124 ALA A N 1
ATOM 915 C CA . ALA A 1 124 ? -5.981 9.232 -5.226 1.00 93.31 124 ALA A CA 1
ATOM 916 C C . ALA A 1 124 ? -6.908 8.290 -4.437 1.00 93.31 124 ALA A C 1
ATOM 918 O O . ALA A 1 124 ? -7.473 8.688 -3.419 1.00 93.31 124 ALA A O 1
ATOM 919 N N . THR A 1 125 ? -6.990 7.022 -4.852 1.00 95.12 125 THR A N 1
ATOM 920 C CA . THR A 1 125 ? -7.769 5.984 -4.155 1.00 95.12 125 THR A CA 1
ATOM 921 C C . THR A 1 125 ? -7.286 5.798 -2.716 1.00 95.12 125 THR A C 1
ATOM 923 O O . THR A 1 125 ? -8.085 5.735 -1.781 1.00 95.12 125 THR A O 1
ATOM 926 N N . ILE A 1 126 ? -5.967 5.737 -2.513 1.00 95.81 126 ILE A N 1
ATOM 927 C CA . ILE A 1 126 ? -5.373 5.616 -1.178 1.00 95.81 126 ILE A CA 1
ATOM 928 C C . ILE A 1 126 ? -5.730 6.841 -0.319 1.00 95.81 126 ILE A C 1
ATOM 930 O O . ILE A 1 126 ? -6.151 6.682 0.829 1.00 95.81 126 ILE A O 1
ATOM 934 N N . ALA A 1 127 ? -5.600 8.049 -0.874 1.00 94.94 127 ALA A N 1
ATOM 935 C CA . ALA A 1 127 ? -5.860 9.303 -0.169 1.00 94.94 127 ALA A CA 1
ATOM 936 C C . ALA A 1 127 ? -7.327 9.479 0.245 1.00 94.94 127 ALA A C 1
ATOM 938 O O . ALA A 1 127 ? -7.602 10.100 1.272 1.00 94.94 127 ALA A O 1
ATOM 939 N N . GLU A 1 128 ? -8.258 8.924 -0.531 1.00 95.19 128 GLU A N 1
ATOM 940 C CA . GLU A 1 128 ? -9.687 8.915 -0.220 1.00 95.19 128 GLU A CA 1
ATOM 941 C C . GLU A 1 128 ? -10.023 7.914 0.895 1.00 95.19 128 GLU A C 1
ATOM 943 O O . GLU A 1 128 ? -10.729 8.250 1.846 1.00 95.19 128 GLU A O 1
ATOM 948 N N . LEU A 1 129 ? -9.475 6.696 0.825 1.00 95.94 129 LEU A N 1
ATOM 949 C CA . LEU A 1 129 ? -9.868 5.600 1.714 1.00 95.94 129 LEU A CA 1
ATOM 950 C C . LEU A 1 129 ? -9.123 5.581 3.055 1.00 95.94 129 LEU A C 1
ATOM 952 O O . LEU A 1 129 ? -9.696 5.175 4.072 1.00 95.94 129 LEU A O 1
ATOM 956 N N . MET A 1 130 ? -7.854 6.000 3.097 1.00 95.19 130 MET A N 1
ATOM 957 C CA . MET A 1 130 ? -7.049 5.952 4.325 1.00 95.19 130 MET A CA 1
ATOM 958 C C . MET A 1 130 ? -7.677 6.759 5.482 1.00 95.19 130 MET A C 1
ATOM 960 O O . MET A 1 130 ? -7.747 6.221 6.594 1.00 95.19 130 MET A O 1
ATOM 964 N N . PRO A 1 131 ? -8.190 7.991 5.277 1.00 94.81 131 PRO A N 1
ATOM 965 C CA . PRO A 1 131 ? -8.870 8.737 6.335 1.00 94.81 131 PRO A CA 1
ATOM 966 C C . PRO A 1 131 ? -10.085 8.013 6.917 1.00 94.81 131 PRO A C 1
ATOM 968 O O . PRO A 1 131 ? -10.338 8.090 8.122 1.00 94.81 131 PRO A O 1
ATOM 971 N N . GLU A 1 132 ? -10.828 7.282 6.086 1.00 94.94 132 GLU A N 1
ATOM 972 C CA . GLU A 1 132 ? -11.971 6.502 6.545 1.00 94.94 132 GLU A CA 1
ATOM 973 C C . GLU A 1 132 ? -11.548 5.305 7.395 1.00 94.94 132 GLU A C 1
ATOM 975 O O . GLU A 1 132 ? -12.138 5.077 8.450 1.00 94.94 132 GLU A O 1
ATOM 980 N N . VAL A 1 133 ? -10.496 4.584 6.992 1.00 94.38 133 VAL A N 1
ATOM 981 C CA . VAL A 1 133 ? -9.935 3.484 7.793 1.00 94.38 133 VAL A CA 1
ATOM 982 C C . VAL A 1 133 ? -9.484 3.989 9.159 1.00 94.38 133 VAL A C 1
ATOM 984 O O . VAL A 1 133 ? -9.789 3.366 10.176 1.00 94.38 133 VAL A O 1
ATOM 987 N N . VAL A 1 134 ? -8.801 5.136 9.208 1.00 94.81 134 VAL A N 1
ATOM 988 C CA . VAL A 1 134 ? -8.374 5.761 10.468 1.00 94.81 134 VAL A CA 1
ATOM 989 C C . VAL A 1 134 ? -9.574 6.105 11.350 1.00 94.81 134 VAL A C 1
ATOM 991 O O . VAL A 1 134 ? -9.583 5.776 12.539 1.00 94.81 134 VAL A O 1
ATOM 994 N N . LYS A 1 135 ? -10.604 6.729 10.773 1.00 93.94 135 LYS A N 1
ATOM 995 C CA . LYS A 1 135 ? -11.828 7.106 11.485 1.00 93.94 135 LYS A CA 1
ATOM 996 C C . LYS A 1 135 ? -12.552 5.887 12.062 1.00 93.94 135 LYS A C 1
ATOM 998 O O . LYS A 1 135 ? -12.867 5.879 13.252 1.00 93.94 135 LYS A O 1
ATOM 1003 N N . ASP A 1 136 ? -12.796 4.873 11.237 1.00 93.25 136 ASP A N 1
ATOM 1004 C CA . ASP A 1 136 ? -13.506 3.658 11.639 1.00 93.25 136 ASP A CA 1
ATOM 1005 C C . ASP A 1 136 ? -12.696 2.898 12.701 1.00 93.25 136 ASP A C 1
ATOM 1007 O O . ASP A 1 136 ? -13.240 2.462 13.716 1.00 93.25 136 ASP A O 1
ATOM 1011 N N . SER A 1 137 ? -11.370 2.839 12.546 1.00 92.06 137 SER A N 1
ATOM 1012 C CA . SER A 1 137 ? -10.487 2.204 13.527 1.00 92.06 137 SER A CA 1
ATOM 1013 C C . SER A 1 137 ? -10.502 2.921 14.877 1.00 92.06 137 SER A C 1
ATOM 1015 O O . SER A 1 137 ? -10.533 2.267 15.917 1.00 92.06 137 SER A O 1
ATOM 1017 N N . LYS A 1 138 ? -10.526 4.261 14.898 1.00 92.69 138 LYS A N 1
ATOM 1018 C CA . LYS A 1 138 ? -10.673 5.026 16.148 1.00 92.69 138 LYS A CA 1
ATOM 1019 C C . LYS A 1 138 ? -11.994 4.730 16.851 1.00 92.69 138 LYS A C 1
ATOM 1021 O O . LYS A 1 138 ? -11.995 4.648 18.076 1.00 92.69 138 LYS A O 1
ATOM 1026 N N . ALA A 1 139 ? -13.078 4.562 16.094 1.00 92.06 139 ALA A N 1
ATOM 1027 C CA . ALA A 1 139 ? -14.386 4.206 16.638 1.00 92.06 139 ALA A CA 1
ATOM 1028 C C . ALA A 1 139 ? -14.414 2.783 17.226 1.00 92.06 139 ALA A C 1
ATOM 1030 O O . ALA A 1 139 ? -15.081 2.551 18.226 1.00 92.06 139 ALA A O 1
ATOM 1031 N N . VAL A 1 140 ? -13.663 1.837 16.653 1.00 89.19 140 VAL A N 1
ATOM 1032 C CA . VAL A 1 140 ? -13.47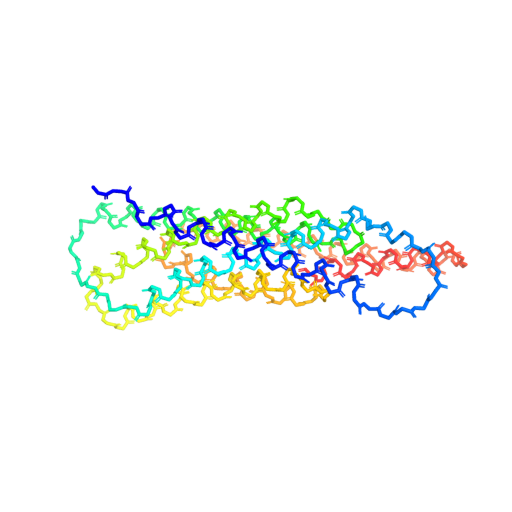4 0.503 17.255 1.00 89.19 140 VAL A CA 1
ATOM 1033 C C . VAL A 1 140 ? -12.604 0.592 18.512 1.00 89.19 140 VAL A C 1
ATOM 1035 O O . VAL A 1 140 ? -12.910 0.007 19.546 1.00 89.19 140 VAL A O 1
ATOM 1038 N N . ILE A 1 141 ? -11.519 1.361 18.468 1.00 89.69 141 ILE A N 1
ATOM 1039 C CA . ILE A 1 141 ? -10.617 1.509 19.614 1.00 89.69 141 ILE A CA 1
ATOM 1040 C C . ILE A 1 141 ? -11.315 2.183 20.805 1.00 89.69 141 ILE A C 1
ATOM 1042 O O . ILE A 1 141 ? -11.029 1.842 21.955 1.00 89.69 141 ILE A O 1
ATOM 1046 N N . SER A 1 142 ? -12.232 3.122 20.560 1.00 89.25 142 SER A N 1
ATOM 1047 C CA . SER A 1 142 ? -12.971 3.819 21.618 1.00 89.25 142 SER A CA 1
ATOM 1048 C C . SER A 1 142 ? -13.938 2.929 22.394 1.00 89.25 142 SER A C 1
ATOM 1050 O O . SER A 1 142 ? -14.357 3.327 23.480 1.00 89.25 142 SER A O 1
ATOM 1052 N N . THR A 1 143 ? -14.270 1.737 21.891 1.00 86.12 143 THR A N 1
ATOM 1053 C CA . THR A 1 143 ? -15.066 0.744 22.630 1.00 86.12 143 THR A CA 1
ATOM 1054 C C . THR A 1 143 ? -14.193 -0.221 23.438 1.00 86.12 143 THR A C 1
ATOM 1056 O O . THR A 1 143 ? -14.714 -1.042 24.191 1.00 86.12 143 THR A O 1
ATOM 1059 N N . CYS A 1 144 ? -12.865 -0.170 23.281 1.00 83.06 144 CYS A N 1
ATOM 1060 C CA . CYS A 1 144 ? -11.943 -1.063 23.972 1.00 83.06 144 CYS A CA 1
ATOM 1061 C C . CYS A 1 144 ? -11.672 -0.569 25.398 1.00 83.06 144 CYS A C 1
ATOM 1063 O O . CYS A 1 144 ? -11.095 0.503 25.590 1.00 83.06 144 CYS A O 1
ATOM 1065 N N . ASN A 1 145 ? -12.039 -1.372 26.399 1.00 79.50 145 ASN A N 1
ATOM 1066 C CA . ASN A 1 145 ? -11.835 -1.047 27.816 1.00 79.50 145 ASN A CA 1
ATOM 1067 C C . ASN A 1 145 ? -10.411 -1.344 28.316 1.00 79.50 145 ASN A C 1
ATOM 1069 O O . ASN A 1 145 ? -10.023 -0.858 29.374 1.00 79.50 145 ASN A O 1
ATOM 1073 N N . ASP A 1 146 ? -9.633 -2.128 27.566 1.00 82.75 146 ASP A N 1
ATOM 1074 C CA . ASP A 1 146 ? -8.254 -2.478 27.906 1.00 82.75 146 ASP A CA 1
ATOM 1075 C C . ASP A 1 146 ? -7.278 -1.485 27.254 1.00 82.75 146 ASP A C 1
ATOM 1077 O O . ASP A 1 146 ? -7.138 -1.419 26.028 1.00 82.75 146 ASP A O 1
ATOM 1081 N N . ASP A 1 147 ? -6.579 -0.713 28.087 1.00 84.69 147 ASP A N 1
ATOM 1082 C CA . ASP A 1 147 ? -5.611 0.291 27.639 1.00 84.69 147 ASP A CA 1
ATOM 1083 C C . ASP A 1 147 ? -4.436 -0.312 26.867 1.00 84.69 147 ASP A C 1
ATOM 1085 O O . ASP A 1 147 ? -3.968 0.279 25.892 1.00 84.69 147 ASP A O 1
ATOM 1089 N N . ARG A 1 148 ? -3.961 -1.500 27.252 1.00 83.69 148 ARG A N 1
ATOM 1090 C CA . ARG A 1 148 ? -2.857 -2.170 26.560 1.00 83.69 148 ARG A CA 1
ATOM 1091 C C . ARG A 1 148 ? -3.291 -2.588 25.160 1.00 83.69 148 ARG A C 1
ATOM 1093 O O . ARG A 1 148 ? -2.546 -2.357 24.207 1.00 83.69 148 ARG A O 1
ATOM 1100 N N . VAL A 1 149 ? -4.481 -3.171 25.024 1.00 83.12 149 VAL A N 1
ATOM 1101 C CA . VAL A 1 149 ? -5.041 -3.560 23.718 1.00 83.12 149 VAL A CA 1
ATOM 1102 C C . VAL A 1 149 ? -5.259 -2.328 22.840 1.00 83.12 149 VAL A C 1
ATOM 1104 O O . VAL A 1 149 ? -4.827 -2.317 21.685 1.00 83.12 149 VAL A O 1
ATOM 1107 N N . ARG A 1 150 ? -5.819 -1.250 23.403 1.00 85.62 150 ARG A N 1
ATOM 1108 C CA . ARG A 1 150 ? -5.990 0.042 22.722 1.00 85.62 150 ARG A CA 1
ATOM 1109 C C . ARG A 1 150 ? -4.668 0.603 22.188 1.00 85.62 150 ARG A C 1
ATOM 1111 O O . ARG A 1 150 ? -4.605 1.014 21.029 1.00 85.62 150 ARG A O 1
ATOM 1118 N N . GLN A 1 151 ? -3.602 0.594 22.991 1.00 87.38 151 GLN A N 1
ATOM 1119 C CA . GLN A 1 151 ? -2.286 1.080 22.557 1.00 87.38 151 GLN A CA 1
ATOM 1120 C C . GLN A 1 151 ? -1.674 0.218 21.446 1.00 87.38 151 GLN A C 1
ATOM 1122 O O . GLN A 1 151 ? -1.056 0.755 20.526 1.00 87.38 151 GLN A O 1
ATOM 1127 N N . VAL A 1 152 ? -1.863 -1.105 21.491 1.00 87.44 152 VAL A N 1
ATOM 1128 C CA . VAL A 1 152 ? -1.402 -2.006 20.422 1.00 87.44 152 VAL A CA 1
ATOM 1129 C C . VAL A 1 152 ? -2.141 -1.723 19.114 1.00 87.44 152 VAL A C 1
ATOM 1131 O O . VAL A 1 152 ? -1.488 -1.543 18.090 1.00 87.44 152 VAL A O 1
ATOM 1134 N N . MET A 1 153 ? -3.471 -1.598 19.147 1.00 87.25 153 MET A N 1
ATOM 1135 C CA . MET A 1 153 ? -4.263 -1.267 17.955 1.00 87.25 153 MET A CA 1
ATOM 1136 C C . MET A 1 153 ? -3.845 0.079 17.353 1.00 87.25 153 MET A C 1
ATOM 1138 O O . MET A 1 153 ? -3.613 0.170 16.150 1.00 87.25 153 MET A O 1
ATOM 1142 N N . LEU A 1 154 ? -3.668 1.114 18.183 1.00 90.56 154 LEU A N 1
ATOM 1143 C CA . LEU A 1 154 ? -3.194 2.421 17.718 1.00 90.56 154 LEU A CA 1
ATOM 1144 C C . LEU A 1 154 ? -1.810 2.353 17.084 1.00 90.56 154 LEU A C 1
ATOM 1146 O O . LEU A 1 154 ? -1.580 2.963 16.039 1.00 90.56 154 LEU A O 1
ATOM 1150 N N . LYS A 1 155 ? -0.886 1.614 17.703 1.00 91.12 155 LYS A N 1
ATOM 1151 C CA . LYS A 1 155 ? 0.452 1.402 17.151 1.00 91.12 155 LYS A CA 1
ATOM 1152 C C . LYS A 1 155 ? 0.379 0.731 15.780 1.00 91.12 155 LYS A C 1
ATOM 1154 O O . LYS A 1 155 ? 1.069 1.172 14.865 1.00 91.12 155 LYS A O 1
ATOM 1159 N N . ASP A 1 156 ? -0.456 -0.292 15.637 1.00 91.06 156 ASP A N 1
ATOM 1160 C CA . ASP A 1 156 ? -0.564 -1.061 14.398 1.00 91.06 156 ASP A CA 1
ATOM 1161 C C . ASP A 1 156 ? -1.180 -0.226 13.264 1.00 91.06 156 ASP A C 1
ATOM 1163 O O . ASP A 1 156 ? -0.663 -0.241 12.147 1.00 91.06 156 ASP A O 1
ATOM 1167 N N . ILE A 1 157 ? -2.195 0.596 13.555 1.00 93.06 157 ILE A N 1
ATOM 1168 C CA . ILE A 1 157 ? -2.772 1.533 12.573 1.00 93.06 157 ILE A CA 1
ATOM 1169 C C . ILE A 1 157 ? -1.753 2.602 12.172 1.00 93.06 157 ILE A C 1
ATOM 1171 O O . ILE A 1 157 ? -1.625 2.913 10.990 1.00 93.06 157 ILE A O 1
ATOM 1175 N N . ARG A 1 158 ? -0.995 3.159 13.127 1.00 93.56 158 ARG A N 1
ATOM 1176 C CA . ARG A 1 158 ? 0.061 4.144 12.825 1.00 93.56 158 ARG A CA 1
ATOM 1177 C C . ARG A 1 158 ? 1.149 3.544 11.946 1.00 93.56 158 ARG A C 1
ATOM 1179 O O . ARG A 1 158 ? 1.591 4.195 11.008 1.00 93.56 158 ARG A O 1
ATOM 1186 N N . GLN A 1 159 ? 1.566 2.312 12.234 1.00 93.81 159 GLN A N 1
ATOM 1187 C CA . GLN A 1 159 ? 2.557 1.609 11.425 1.00 93.81 159 GLN A CA 1
ATOM 1188 C C . GLN A 1 159 ? 2.046 1.373 9.997 1.00 93.81 159 GLN A C 1
ATOM 1190 O O . GLN A 1 159 ? 2.806 1.534 9.048 1.00 93.81 159 GLN A O 1
ATOM 1195 N N . TRP A 1 160 ? 0.763 1.045 9.841 1.00 94.56 160 TRP A N 1
ATOM 1196 C CA . TRP A 1 160 ? 0.128 0.912 8.533 1.00 94.56 160 TRP A CA 1
ATOM 1197 C C . TRP A 1 160 ? 0.043 2.246 7.775 1.00 94.56 160 TRP A C 1
ATOM 1199 O O . TRP A 1 160 ? 0.444 2.299 6.615 1.00 94.56 160 TRP A O 1
ATOM 1209 N N . CYS A 1 161 ? -0.363 3.337 8.437 1.00 94.69 161 CYS A N 1
ATOM 1210 C CA . CYS A 1 161 ? -0.374 4.682 7.840 1.00 94.69 161 CYS A CA 1
ATOM 1211 C C . CYS A 1 161 ? 1.033 5.128 7.407 1.00 94.69 161 CYS A C 1
ATOM 1213 O O . CYS A 1 161 ? 1.198 5.648 6.310 1.00 94.69 161 CYS A O 1
ATOM 1215 N N . ASN A 1 162 ? 2.053 4.873 8.235 1.00 93.81 162 ASN A N 1
ATOM 1216 C CA . ASN A 1 162 ? 3.449 5.151 7.884 1.00 93.81 162 ASN A CA 1
ATOM 1217 C C . ASN A 1 162 ? 3.893 4.356 6.654 1.00 93.81 162 ASN A C 1
ATOM 1219 O O . ASN A 1 162 ? 4.529 4.915 5.772 1.00 93.81 162 ASN A O 1
ATOM 1223 N N . GLY A 1 163 ? 3.529 3.072 6.568 1.00 94.81 163 GLY A N 1
ATOM 1224 C CA . GLY A 1 163 ? 3.839 2.255 5.394 1.00 94.81 163 GLY A CA 1
ATOM 1225 C C . GLY A 1 163 ? 3.221 2.816 4.109 1.00 94.81 163 GLY A C 1
ATOM 1226 O O . GLY A 1 163 ? 3.867 2.798 3.067 1.00 94.81 163 GLY A O 1
ATOM 1227 N N . ILE A 1 164 ? 2.002 3.360 4.185 1.00 94.31 164 ILE A N 1
ATOM 1228 C CA . ILE A 1 164 ? 1.366 4.053 3.056 1.00 94.31 164 ILE A CA 1
ATOM 1229 C C . ILE A 1 164 ? 2.136 5.324 2.684 1.00 94.31 164 ILE A C 1
ATOM 1231 O O . ILE A 1 164 ? 2.416 5.528 1.501 1.00 94.31 164 ILE A O 1
ATOM 1235 N N . ASP A 1 165 ? 2.480 6.173 3.661 1.00 93.81 165 ASP A N 1
ATOM 1236 C CA . ASP A 1 165 ? 3.229 7.411 3.395 1.00 93.81 165 ASP A CA 1
ATOM 1237 C C . ASP A 1 165 ? 4.597 7.113 2.774 1.00 93.81 165 ASP A C 1
ATOM 1239 O O . ASP A 1 165 ? 4.977 7.784 1.817 1.00 93.81 165 ASP A O 1
ATOM 1243 N N . ASP A 1 166 ? 5.286 6.077 3.259 1.00 94.50 166 ASP A N 1
ATOM 1244 C CA . ASP A 1 166 ? 6.567 5.615 2.725 1.00 94.50 166 ASP A CA 1
ATOM 1245 C C . ASP A 1 166 ? 6.433 5.166 1.267 1.00 94.50 166 ASP A C 1
ATOM 1247 O O . ASP A 1 166 ? 7.197 5.617 0.419 1.00 94.50 166 ASP A O 1
ATOM 1251 N N . VAL A 1 167 ? 5.430 4.341 0.939 1.00 94.69 167 VAL A N 1
ATOM 1252 C CA . VAL A 1 167 ? 5.175 3.912 -0.449 1.00 94.69 167 VAL A CA 1
ATOM 1253 C C . VAL A 1 167 ? 4.901 5.118 -1.345 1.00 94.69 167 VAL A C 1
ATOM 1255 O O . VAL A 1 167 ? 5.460 5.227 -2.436 1.00 94.69 167 VAL A O 1
ATOM 1258 N N . CYS A 1 168 ? 4.077 6.060 -0.883 1.00 93.25 168 CYS A N 1
ATOM 1259 C CA . CYS A 1 168 ? 3.767 7.263 -1.647 1.00 93.25 168 CYS A CA 1
ATOM 1260 C C . CYS A 1 168 ? 5.017 8.136 -1.844 1.00 93.25 168 CYS A C 1
ATOM 1262 O O . CYS A 1 168 ? 5.254 8.615 -2.951 1.00 93.25 168 CYS A O 1
ATOM 1264 N N . ALA A 1 169 ? 5.839 8.311 -0.807 1.00 92.38 169 ALA A N 1
ATOM 1265 C CA . ALA A 1 169 ? 7.087 9.068 -0.868 1.00 92.38 169 ALA A CA 1
ATOM 1266 C C . ALA A 1 169 ? 8.105 8.433 -1.824 1.00 92.38 169 ALA A C 1
ATOM 1268 O O . ALA A 1 169 ? 8.673 9.127 -2.662 1.00 92.38 169 ALA A O 1
ATOM 1269 N N . SER A 1 170 ? 8.298 7.120 -1.742 1.00 92.62 170 SER A N 1
ATOM 1270 C CA . SER A 1 170 ? 9.246 6.400 -2.591 1.00 92.62 170 SER A CA 1
ATOM 1271 C C . SER A 1 170 ? 8.760 6.273 -4.035 1.00 92.62 170 SER A C 1
ATOM 1273 O O . SER A 1 170 ? 9.569 6.179 -4.948 1.00 92.62 170 SER A O 1
ATOM 1275 N N . SER A 1 171 ? 7.450 6.358 -4.289 1.00 90.06 171 SER A N 1
ATOM 1276 C CA . SER A 1 171 ? 6.910 6.296 -5.655 1.00 90.06 171 SER A CA 1
ATOM 1277 C C . SER A 1 171 ? 7.328 7.473 -6.548 1.00 90.06 171 SER A C 1
ATOM 1279 O O . SER A 1 171 ? 7.278 7.374 -7.773 1.00 90.06 171 SER A O 1
ATOM 1281 N N . VAL A 1 172 ? 7.731 8.603 -5.965 1.00 89.06 172 VAL A N 1
ATOM 1282 C CA . VAL A 1 172 ? 8.261 9.755 -6.715 1.00 89.06 172 VAL A CA 1
ATOM 1283 C C . VAL A 1 172 ? 9.788 9.758 -6.789 1.00 89.06 172 VAL A C 1
ATOM 1285 O O . VAL A 1 172 ? 10.350 10.619 -7.466 1.00 89.06 172 VAL A O 1
ATOM 1288 N N . SER A 1 173 ? 10.443 8.806 -6.118 1.00 85.12 173 SER A N 1
ATOM 1289 C CA . SER A 1 173 ? 11.885 8.595 -6.198 1.00 85.12 173 SER A CA 1
ATOM 1290 C C . SER A 1 173 ? 12.279 8.017 -7.556 1.00 85.12 173 SER A C 1
ATOM 1292 O O . SER A 1 173 ? 11.472 7.399 -8.258 1.00 85.12 173 SER A O 1
ATOM 1294 N N . GLU A 1 174 ? 13.534 8.243 -7.929 1.00 80.00 174 GLU A N 1
ATOM 1295 C CA . GLU A 1 174 ? 14.154 7.639 -9.112 1.00 80.00 174 GLU A CA 1
ATOM 1296 C C . GLU A 1 174 ? 14.833 6.304 -8.781 1.00 80.00 174 GLU A C 1
ATOM 1298 O O . GLU A 1 174 ? 15.177 5.563 -9.698 1.00 80.00 174 GLU A O 1
ATOM 1303 N N . ASP A 1 175 ? 14.993 5.975 -7.492 1.00 82.25 175 ASP A N 1
ATOM 1304 C CA . ASP A 1 175 ? 15.526 4.685 -7.060 1.00 82.25 175 ASP A CA 1
ATOM 1305 C C . ASP A 1 175 ? 14.391 3.651 -6.905 1.00 82.25 175 ASP A C 1
ATOM 1307 O O . ASP A 1 175 ? 13.594 3.740 -5.963 1.00 82.25 175 ASP A O 1
ATOM 1311 N N . PRO A 1 176 ? 14.306 2.634 -7.786 1.00 78.00 176 PRO A N 1
ATOM 1312 C CA . PRO A 1 176 ? 13.276 1.603 -7.694 1.00 78.00 176 PRO A CA 1
ATOM 1313 C C . PRO A 1 176 ? 13.382 0.757 -6.415 1.00 78.00 176 PRO A C 1
ATOM 1315 O O . PRO A 1 176 ? 12.374 0.199 -5.977 1.00 78.00 176 PRO A O 1
ATOM 1318 N N . LYS A 1 177 ? 14.558 0.682 -5.772 1.00 85.00 177 LYS A N 1
ATOM 1319 C CA . LYS A 1 177 ? 14.732 -0.072 -4.519 1.00 85.00 177 LYS A CA 1
ATOM 1320 C C . LYS A 1 177 ? 14.017 0.578 -3.345 1.00 85.00 177 LYS A C 1
ATOM 1322 O O . LYS 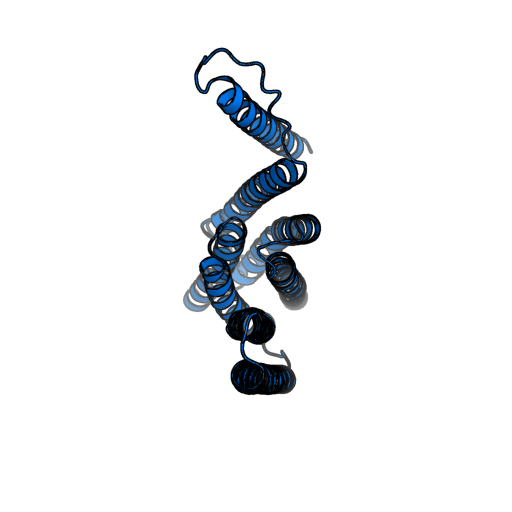A 1 177 ? 13.489 -0.130 -2.493 1.00 85.00 177 LYS A O 1
ATOM 1327 N N . GLU A 1 178 ? 13.949 1.908 -3.308 1.00 89.38 178 GLU A N 1
ATOM 1328 C CA . GLU A 1 178 ? 13.243 2.613 -2.235 1.00 89.38 178 GLU A CA 1
ATOM 1329 C C . GLU A 1 178 ? 11.750 2.268 -2.234 1.00 89.38 178 GLU A C 1
ATOM 1331 O O . GLU A 1 178 ? 11.153 2.079 -1.172 1.00 89.38 178 GLU A O 1
ATOM 1336 N N . LEU A 1 179 ? 11.151 2.161 -3.426 1.00 89.50 179 LEU A N 1
ATOM 1337 C CA . LEU A 1 179 ? 9.741 1.816 -3.582 1.00 89.50 179 LEU A CA 1
ATOM 1338 C C . LEU A 1 179 ? 9.466 0.364 -3.172 1.00 89.50 179 LEU A C 1
ATOM 1340 O O . LEU A 1 179 ? 8.485 0.106 -2.473 1.00 89.50 179 LEU A O 1
ATOM 1344 N N . ASP A 1 180 ? 10.346 -0.561 -3.545 1.00 87.12 180 ASP A N 1
ATOM 1345 C CA . ASP A 1 180 ? 10.261 -1.968 -3.150 1.00 87.12 180 ASP A CA 1
ATOM 1346 C C . ASP A 1 180 ? 10.410 -2.155 -1.623 1.00 87.12 180 ASP A C 1
ATOM 1348 O O . ASP A 1 180 ? 9.577 -2.786 -0.963 1.00 87.12 180 ASP A O 1
ATOM 1352 N N . ASP A 1 181 ? 11.402 -1.512 -1.006 1.00 90.69 181 ASP A N 1
ATOM 1353 C CA . ASP A 1 181 ? 11.592 -1.562 0.447 1.00 90.69 181 ASP A CA 1
ATOM 1354 C C . ASP A 1 181 ? 10.419 -0.925 1.212 1.00 90.69 181 ASP A C 1
ATOM 1356 O O . ASP A 1 181 ? 10.014 -1.406 2.281 1.00 90.69 181 ASP A O 1
ATOM 1360 N N . ALA A 1 182 ? 9.836 0.155 0.684 1.00 93.19 182 ALA A N 1
ATOM 1361 C CA . ALA A 1 182 ? 8.607 0.733 1.221 1.00 93.19 182 ALA A CA 1
ATOM 1362 C C . ALA A 1 182 ? 7.417 -0.233 1.087 1.00 93.19 182 ALA A C 1
ATOM 1364 O O . ALA A 1 182 ? 6.680 -0.436 2.057 1.00 93.19 182 ALA A O 1
ATOM 1365 N N . ALA A 1 183 ? 7.269 -0.895 -0.063 1.00 91.81 183 ALA A N 1
ATOM 1366 C CA . ALA A 1 183 ? 6.217 -1.877 -0.308 1.00 91.81 183 ALA A CA 1
ATOM 1367 C C . ALA A 1 183 ? 6.298 -3.071 0.650 1.00 91.81 183 ALA A C 1
ATOM 1369 O O . ALA A 1 183 ? 5.283 -3.471 1.227 1.00 91.81 183 ALA A O 1
ATOM 1370 N N . LYS A 1 184 ? 7.501 -3.603 0.897 1.00 91.12 184 LYS A N 1
ATOM 1371 C CA . LYS A 1 184 ? 7.732 -4.696 1.856 1.00 91.12 184 LYS A CA 1
ATOM 1372 C C . LYS A 1 184 ? 7.313 -4.305 3.271 1.00 91.12 184 LYS A C 1
ATOM 1374 O O . LYS A 1 184 ? 6.617 -5.069 3.948 1.00 91.12 184 LYS A O 1
ATOM 1379 N N . ARG A 1 185 ? 7.689 -3.102 3.719 1.00 92.62 185 ARG A N 1
ATOM 1380 C CA . ARG A 1 185 ? 7.302 -2.571 5.039 1.00 92.62 185 ARG A CA 1
ATOM 1381 C C . ARG A 1 185 ? 5.791 -2.377 5.146 1.00 92.62 185 ARG A C 1
ATOM 1383 O O . ARG A 1 185 ? 5.193 -2.788 6.145 1.00 92.62 185 ARG A O 1
ATOM 1390 N N . PHE A 1 186 ? 5.168 -1.821 4.109 1.00 94.06 186 PHE A N 1
ATOM 1391 C CA . PHE A 1 186 ? 3.717 -1.686 4.027 1.00 94.06 186 PHE A CA 1
ATOM 1392 C C . PHE A 1 186 ? 3.012 -3.047 4.087 1.00 94.06 186 PHE A C 1
ATOM 1394 O O . PHE A 1 186 ? 2.118 -3.231 4.910 1.00 94.06 186 PHE A O 1
ATOM 1401 N N . ALA A 1 187 ? 3.444 -4.032 3.296 1.00 90.94 187 ALA A N 1
ATOM 1402 C CA . ALA A 1 187 ? 2.845 -5.365 3.268 1.00 90.94 187 ALA A CA 1
ATOM 1403 C C . ALA A 1 187 ? 2.881 -6.048 4.647 1.00 90.94 187 ALA A C 1
ATOM 1405 O O . ALA A 1 187 ? 1.886 -6.636 5.083 1.00 90.94 187 ALA A O 1
ATOM 1406 N N . GLN A 1 188 ? 3.994 -5.919 5.378 1.00 90.19 188 GLN A N 1
ATOM 1407 C CA . GLN A 1 188 ? 4.112 -6.425 6.749 1.00 90.19 188 GLN A CA 1
ATOM 1408 C C . GLN A 1 188 ? 3.134 -5.731 7.709 1.00 90.19 188 GLN A C 1
ATOM 1410 O O . GLN A 1 188 ? 2.460 -6.405 8.495 1.00 90.19 188 GLN A O 1
ATOM 1415 N N . ALA A 1 189 ? 3.018 -4.401 7.631 1.00 91.75 189 ALA A N 1
ATOM 1416 C CA . ALA A 1 189 ? 2.082 -3.633 8.449 1.00 91.75 189 ALA A CA 1
ATOM 1417 C C . ALA A 1 189 ? 0.617 -3.988 8.128 1.00 91.75 189 ALA A C 1
ATOM 1419 O O . ALA A 1 189 ? -0.165 -4.269 9.038 1.00 91.75 189 ALA A O 1
ATOM 1420 N N . SER A 1 190 ? 0.265 -4.076 6.841 1.00 89.94 190 SER A N 1
ATOM 1421 C CA . SER A 1 190 ? -1.060 -4.483 6.358 1.00 89.94 190 SER A CA 1
ATOM 1422 C C . SER A 1 190 ? -1.434 -5.890 6.805 1.00 89.94 190 SER A C 1
ATOM 1424 O O . SER A 1 190 ? -2.561 -6.110 7.245 1.00 89.94 190 SER A O 1
ATOM 1426 N N . LYS A 1 191 ? -0.500 -6.847 6.753 1.00 87.19 191 LYS A N 1
ATOM 1427 C CA . LYS A 1 191 ? -0.736 -8.219 7.223 1.00 87.19 191 LYS A CA 1
ATOM 1428 C C . LYS A 1 191 ? -1.053 -8.260 8.715 1.00 87.19 191 LYS A C 1
ATOM 1430 O O . LYS A 1 191 ? -2.001 -8.928 9.128 1.00 87.19 191 LYS A O 1
ATOM 1435 N N . LYS A 1 192 ? -0.279 -7.529 9.520 1.00 85.12 192 LYS A N 1
ATOM 1436 C CA . LYS A 1 192 ? -0.495 -7.446 10.966 1.00 85.12 192 LYS A CA 1
ATOM 1437 C C . LYS A 1 192 ? -1.859 -6.837 11.289 1.00 85.12 192 LYS A C 1
ATOM 1439 O O . LYS A 1 192 ? -2.605 -7.400 12.084 1.00 85.12 192 LYS A O 1
ATOM 1444 N N . LEU A 1 193 ? -2.204 -5.736 10.628 1.00 83.44 193 LEU A N 1
ATOM 1445 C CA . LEU A 1 193 ? -3.456 -5.026 10.860 1.00 83.44 193 LEU A CA 1
ATOM 1446 C C . LEU A 1 193 ? -4.681 -5.805 10.339 1.00 83.44 193 LEU A C 1
ATOM 1448 O O . LEU A 1 193 ? -5.721 -5.836 10.990 1.00 83.44 193 LEU A O 1
ATOM 1452 N N . SER A 1 194 ? -4.540 -6.532 9.227 1.00 80.62 194 SER A N 1
ATOM 1453 C CA . SER A 1 194 ? -5.574 -7.439 8.711 1.00 80.62 194 SER A CA 1
ATOM 1454 C C . SER A 1 194 ? -5.909 -8.556 9.706 1.00 80.62 194 SER A C 1
ATOM 1456 O O . SER A 1 194 ? -7.074 -8.900 9.874 1.00 80.62 194 SER A O 1
ATOM 1458 N N . PHE A 1 195 ? -4.926 -9.071 10.454 1.00 72.19 195 PHE A N 1
ATOM 1459 C CA . PHE A 1 195 ? -5.194 -10.041 11.522 1.00 72.19 195 PHE A CA 1
ATOM 1460 C C . PHE A 1 195 ? -6.024 -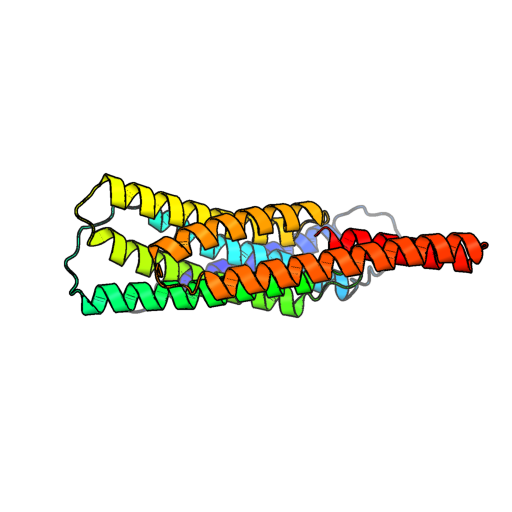9.447 12.676 1.00 72.19 195 PHE A C 1
ATOM 1462 O O . PHE A 1 195 ? -6.826 -10.162 13.274 1.00 72.19 195 PHE A O 1
ATOM 1469 N N . VAL A 1 196 ? -5.864 -8.149 12.966 1.00 72.56 196 VAL A N 1
ATOM 1470 C CA . VAL A 1 196 ? -6.634 -7.434 14.001 1.00 72.56 196 VAL A CA 1
ATOM 1471 C C . VAL A 1 196 ? -8.094 -7.260 13.583 1.00 72.56 196 VAL A C 1
ATOM 1473 O O . VAL A 1 196 ? -8.990 -7.485 14.395 1.00 72.56 196 VAL A O 1
ATOM 1476 N N . PHE A 1 197 ? -8.349 -6.889 12.324 1.00 70.50 197 PHE A N 1
ATOM 1477 C CA . PHE A 1 197 ? -9.707 -6.575 11.865 1.00 70.50 197 PHE A CA 1
ATOM 1478 C C . PHE A 1 197 ? -10.429 -7.729 11.162 1.00 70.50 197 PHE A C 1
ATOM 1480 O O . PHE A 1 197 ? -11.654 -7.730 11.117 1.00 70.50 197 PHE A O 1
ATOM 1487 N N . SER A 1 198 ? -9.702 -8.734 10.670 1.00 65.25 198 SER A N 1
ATOM 1488 C CA . SER A 1 198 ? -10.247 -9.920 10.004 1.00 65.25 198 SER A CA 1
ATOM 1489 C C . SER A 1 198 ? -9.450 -11.195 10.346 1.00 65.25 198 SER A C 1
ATOM 1491 O O . SER A 1 198 ? -8.785 -11.795 9.495 1.00 65.25 198 SER A O 1
ATOM 1493 N N . PRO A 1 199 ? -9.539 -11.698 11.592 1.00 58.53 199 PRO A N 1
ATOM 1494 C CA . PRO A 1 199 ? -8.806 -12.896 12.022 1.00 58.53 199 PRO A CA 1
ATOM 1495 C C . PRO A 1 199 ? -9.202 -14.184 11.271 1.00 58.53 199 PRO A C 1
ATOM 1497 O O . PRO A 1 199 ? -8.497 -15.191 11.357 1.00 58.53 199 PRO A O 1
ATOM 1500 N N . ARG A 1 200 ? -10.312 -14.170 10.514 1.00 55.91 200 ARG A N 1
ATOM 1501 C CA . ARG A 1 200 ? -10.806 -15.296 9.696 1.00 55.91 200 ARG A CA 1
ATOM 1502 C C . ARG A 1 200 ? -10.276 -15.311 8.256 1.00 55.91 200 ARG A C 1
ATOM 1504 O O . ARG A 1 200 ? -10.731 -16.142 7.465 1.00 55.91 200 ARG A O 1
ATOM 1511 N N . ALA A 1 201 ? -9.329 -14.439 7.898 1.00 57.62 201 ALA A N 1
ATOM 1512 C CA . ALA A 1 201 ? -8.660 -14.505 6.600 1.00 57.62 201 ALA A CA 1
ATOM 1513 C C . ALA A 1 201 ? -8.136 -15.935 6.345 1.00 57.62 201 ALA A C 1
ATOM 1515 O O . ALA A 1 201 ? -7.503 -16.554 7.204 1.00 57.62 201 ALA A O 1
ATOM 1516 N N . ARG A 1 202 ? -8.473 -16.505 5.179 1.00 57.44 202 ARG A N 1
ATOM 1517 C CA . ARG A 1 202 ? -8.216 -17.914 4.834 1.00 57.44 202 ARG A CA 1
ATOM 1518 C C . ARG A 1 202 ? -6.711 -18.162 4.672 1.00 57.44 202 ARG A C 1
ATOM 1520 O O . ARG A 1 202 ? -6.215 -18.172 3.549 1.00 57.44 202 ARG A O 1
ATOM 1527 N N . LYS A 1 203 ? -6.006 -18.411 5.781 1.00 63.75 203 LYS A N 1
ATOM 1528 C CA . LYS A 1 203 ? -4.547 -18.647 5.837 1.00 63.75 203 LYS A CA 1
ATOM 1529 C C . LYS A 1 203 ? -4.050 -19.647 4.786 1.00 63.75 203 LYS A C 1
ATOM 1531 O O . LYS A 1 203 ? -3.030 -19.403 4.158 1.00 63.75 203 LYS A O 1
ATOM 1536 N N . ALA A 1 204 ? -4.809 -20.714 4.533 1.00 63.06 204 ALA A N 1
ATOM 1537 C CA . ALA A 1 204 ? -4.475 -21.716 3.517 1.00 63.06 204 ALA A CA 1
ATOM 1538 C C . ALA A 1 204 ? -4.437 -21.147 2.084 1.00 63.06 204 ALA A C 1
ATOM 1540 O O . ALA A 1 204 ? -3.595 -21.537 1.284 1.00 63.06 204 ALA A O 1
ATOM 1541 N N . ARG A 1 205 ? -5.323 -20.198 1.749 1.00 67.06 205 ARG A N 1
ATOM 1542 C CA . ARG A 1 205 ? -5.340 -19.554 0.425 1.00 67.06 205 ARG A CA 1
ATOM 1543 C C . ARG A 1 205 ? -4.187 -18.562 0.265 1.00 67.06 205 ARG A C 1
ATOM 1545 O O . ARG A 1 205 ? -3.639 -18.459 -0.825 1.00 67.06 205 ARG A O 1
ATOM 1552 N N . GLU A 1 206 ? -3.828 -17.851 1.333 1.00 69.12 206 GLU A N 1
ATOM 1553 C CA . GLU A 1 206 ? -2.660 -16.959 1.353 1.00 69.12 206 GLU A CA 1
ATOM 1554 C C . GLU A 1 206 ? -1.358 -17.756 1.194 1.00 69.12 206 GLU A C 1
ATOM 1556 O O . GLU A 1 206 ? -0.528 -17.400 0.366 1.00 69.12 206 GLU A O 1
ATOM 1561 N N . GLN A 1 207 ? -1.210 -18.871 1.917 1.00 72.81 207 GLN A N 1
ATOM 1562 C CA . GLN A 1 207 ? -0.057 -19.769 1.785 1.00 72.81 207 GLN A CA 1
ATOM 1563 C C . GLN A 1 207 ? 0.073 -20.336 0.371 1.00 72.81 207 GLN A C 1
ATOM 1565 O O . GLN A 1 207 ? 1.143 -20.229 -0.215 1.00 72.81 207 GLN A O 1
ATOM 1570 N N . LEU A 1 208 ? -1.022 -20.838 -0.212 1.00 76.94 208 LEU A N 1
ATOM 1571 C CA . LEU A 1 208 ? -1.020 -21.327 -1.594 1.00 76.94 208 LEU A CA 1
ATOM 1572 C C . LEU A 1 208 ? -0.581 -20.241 -2.589 1.00 76.94 208 LEU A C 1
ATOM 1574 O O . LEU A 1 208 ? 0.144 -20.515 -3.539 1.00 76.94 208 LEU A O 1
ATOM 1578 N N . MET A 1 209 ? -1.028 -19.001 -2.380 1.00 74.00 209 MET A N 1
ATOM 1579 C CA . MET A 1 209 ? -0.652 -17.880 -3.235 1.00 74.00 209 MET A CA 1
ATOM 1580 C C . MET A 1 209 ? 0.840 -17.550 -3.102 1.00 74.00 209 MET A C 1
ATOM 1582 O O . MET A 1 209 ? 1.501 -17.356 -4.116 1.00 74.00 209 MET A O 1
ATOM 1586 N N . LEU A 1 210 ? 1.379 -17.546 -1.879 1.00 78.44 210 LEU A N 1
ATOM 1587 C CA . LEU A 1 210 ? 2.812 -17.352 -1.629 1.00 78.44 210 LEU A CA 1
ATOM 1588 C C . LEU A 1 210 ? 3.662 -18.463 -2.261 1.00 78.44 210 LEU A C 1
ATOM 1590 O O . LEU A 1 210 ? 4.656 -18.157 -2.910 1.00 78.44 210 LEU A O 1
ATOM 1594 N N . GLU A 1 211 ? 3.253 -19.727 -2.135 1.00 80.19 211 GLU A N 1
ATOM 1595 C CA . GLU A 1 211 ? 3.934 -20.861 -2.777 1.00 80.19 211 GLU A CA 1
ATOM 1596 C C . GLU A 1 211 ? 3.918 -20.744 -4.307 1.00 80.19 211 GLU A C 1
ATOM 1598 O O . GLU A 1 211 ? 4.929 -20.996 -4.966 1.00 80.19 211 GLU A O 1
ATOM 1603 N N . LEU A 1 212 ? 2.787 -20.318 -4.883 1.00 82.94 212 LEU A N 1
ATOM 1604 C CA . LEU A 1 212 ? 2.673 -20.094 -6.322 1.00 82.94 212 LEU A CA 1
ATOM 1605 C C . LEU A 1 212 ? 3.598 -18.961 -6.789 1.00 82.94 212 LEU A C 1
ATOM 1607 O O . LEU A 1 212 ? 4.287 -19.122 -7.797 1.00 82.94 212 LEU A O 1
ATOM 1611 N N . PHE A 1 213 ? 3.656 -17.851 -6.045 1.00 80.12 213 PHE A N 1
ATOM 1612 C CA . PHE A 1 213 ? 4.588 -16.755 -6.316 1.00 80.12 213 PHE A CA 1
ATOM 1613 C C . PHE A 1 213 ? 6.045 -17.208 -6.215 1.00 80.12 213 PHE A C 1
ATOM 1615 O O . PHE A 1 213 ? 6.833 -16.920 -7.111 1.00 80.12 213 PHE A O 1
ATOM 1622 N N . GLU A 1 214 ? 6.405 -17.969 -5.180 1.00 83.62 214 GLU A N 1
ATOM 1623 C CA . GLU A 1 214 ? 7.761 -18.495 -5.015 1.00 83.62 214 GLU A CA 1
ATOM 1624 C C . GLU A 1 214 ? 8.145 -19.436 -6.169 1.00 83.62 214 GLU A C 1
ATOM 1626 O O . GLU A 1 214 ? 9.268 -19.388 -6.677 1.00 83.62 214 GLU A O 1
ATOM 1631 N N . SER A 1 215 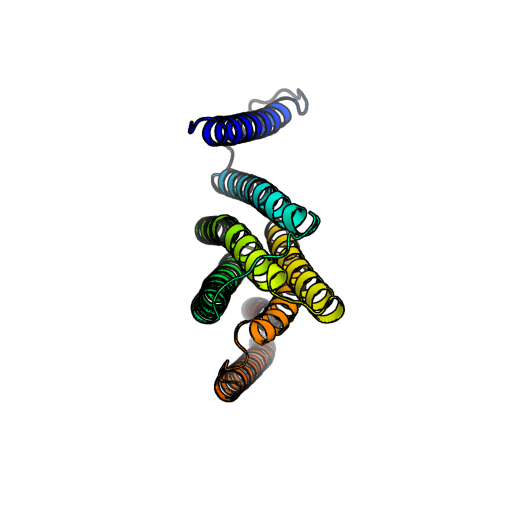? 7.208 -20.268 -6.631 1.00 86.75 215 SER A N 1
ATOM 1632 C CA . SER A 1 215 ? 7.410 -21.134 -7.795 1.00 86.75 215 SER A CA 1
ATOM 1633 C C . SER A 1 215 ? 7.612 -20.329 -9.081 1.00 86.75 215 SER A C 1
ATOM 1635 O O . SER A 1 215 ? 8.543 -20.613 -9.837 1.00 86.75 215 SER A O 1
ATOM 1637 N N . ALA A 1 216 ? 6.771 -19.320 -9.330 1.00 83.44 216 ALA A N 1
ATOM 1638 C CA . ALA A 1 216 ? 6.889 -18.448 -10.497 1.00 83.44 216 ALA A CA 1
ATOM 1639 C C . ALA A 1 216 ? 8.215 -17.670 -10.482 1.00 83.44 216 ALA A C 1
ATOM 1641 O O . ALA A 1 216 ? 8.924 -17.646 -11.486 1.00 83.44 216 ALA A O 1
ATOM 1642 N N . HIS A 1 217 ? 8.601 -17.131 -9.322 1.00 81.88 217 HIS A N 1
ATOM 1643 C CA . HIS A 1 217 ? 9.885 -16.467 -9.112 1.00 81.88 217 HIS A CA 1
ATOM 1644 C C . HIS A 1 217 ? 11.064 -17.399 -9.432 1.00 81.88 217 HIS A C 1
ATOM 1646 O O . HIS A 1 217 ? 11.939 -17.053 -10.225 1.00 81.88 217 HIS A O 1
ATOM 1652 N N . LYS A 1 218 ? 11.066 -18.628 -8.894 1.00 85.00 218 LYS A N 1
ATOM 1653 C CA . LYS A 1 218 ? 12.103 -19.632 -9.195 1.00 85.00 218 LYS A CA 1
ATOM 1654 C C . LYS A 1 218 ? 12.178 -19.954 -10.687 1.00 85.00 218 LYS A C 1
ATOM 1656 O O . LYS A 1 218 ? 13.272 -20.142 -11.216 1.00 85.00 218 LYS A O 1
ATOM 1661 N N . GLN A 1 219 ? 11.036 -20.037 -11.367 1.00 86.75 219 GLN A N 1
ATOM 1662 C CA . GLN A 1 219 ? 10.990 -20.307 -12.802 1.00 86.75 219 GLN A CA 1
ATOM 1663 C C . GLN A 1 219 ? 11.535 -19.132 -13.623 1.00 86.75 219 GLN A C 1
ATOM 1665 O O . GLN A 1 219 ? 12.341 -19.363 -14.522 1.00 86.75 219 GLN A O 1
ATOM 1670 N N . ALA A 1 220 ? 11.174 -17.894 -13.277 1.00 85.19 220 ALA A N 1
ATOM 1671 C CA . ALA A 1 220 ? 11.710 -16.688 -13.907 1.00 85.19 220 ALA A CA 1
ATOM 1672 C C . ALA A 1 220 ? 13.237 -16.595 -13.747 1.00 85.19 220 ALA A C 1
ATOM 1674 O O . ALA A 1 220 ? 13.949 -16.377 -14.727 1.00 85.19 220 ALA A O 1
ATOM 1675 N N . MET A 1 221 ? 13.753 -16.867 -12.542 1.00 85.12 221 MET A N 1
ATOM 1676 C CA . MET A 1 221 ? 15.196 -16.890 -12.280 1.00 85.12 221 MET A CA 1
ATOM 1677 C C . MET A 1 221 ? 15.924 -17.945 -13.123 1.00 85.12 221 MET A C 1
ATOM 1679 O O . MET A 1 221 ? 16.944 -17.632 -13.736 1.00 85.12 221 MET A O 1
ATOM 1683 N N . ARG A 1 222 ? 15.379 -19.167 -13.232 1.00 86.81 222 ARG A N 1
ATOM 1684 C CA . ARG A 1 222 ? 15.944 -20.216 -14.104 1.00 86.81 222 ARG A CA 1
ATOM 1685 C C . ARG A 1 222 ? 15.937 -19.815 -15.576 1.00 86.81 222 ARG A C 1
ATOM 1687 O O . ARG A 1 222 ? 16.934 -20.005 -16.261 1.00 86.81 222 ARG A O 1
ATOM 1694 N N . MET A 1 223 ? 14.833 -19.244 -16.060 1.00 86.56 223 MET A N 1
ATOM 1695 C CA . MET A 1 223 ? 14.743 -18.775 -17.445 1.00 86.56 223 MET A CA 1
ATOM 1696 C C . MET A 1 223 ? 15.797 -17.708 -17.744 1.00 86.56 223 MET A C 1
ATOM 1698 O O . MET A 1 223 ? 16.413 -17.749 -18.807 1.00 86.56 223 MET A O 1
ATOM 1702 N N . ALA A 1 224 ? 16.044 -16.789 -16.812 1.00 84.88 224 ALA A N 1
ATOM 1703 C CA . ALA A 1 224 ? 17.089 -15.787 -16.967 1.00 84.88 224 ALA A CA 1
ATOM 1704 C C . ALA A 1 224 ? 18.501 -16.410 -16.961 1.00 84.88 224 ALA A C 1
ATOM 1706 O O . ALA A 1 224 ? 19.336 -16.095 -17.810 1.00 84.88 224 ALA A O 1
ATOM 1707 N N . GLU A 1 225 ? 18.773 -17.368 -16.071 1.00 86.06 225 GLU A N 1
ATOM 1708 C CA . GLU A 1 225 ? 20.040 -18.114 -16.083 1.00 86.06 225 GLU A CA 1
ATOM 1709 C C . GLU A 1 225 ? 20.275 -18.847 -17.411 1.00 86.06 225 GLU A C 1
ATOM 1711 O O . GLU A 1 225 ? 21.368 -18.777 -17.976 1.00 86.06 225 GLU A O 1
ATOM 1716 N N . ASP A 1 226 ? 19.257 -19.522 -17.941 1.00 87.00 226 ASP A N 1
ATOM 1717 C CA . ASP A 1 226 ? 19.361 -20.240 -19.211 1.00 87.00 226 ASP A CA 1
ATOM 1718 C C . ASP A 1 226 ? 19.498 -19.280 -20.401 1.00 87.00 226 ASP A C 1
ATOM 1720 O O . ASP A 1 226 ? 20.282 -19.534 -21.318 1.00 87.00 226 ASP A O 1
ATOM 1724 N N . THR A 1 227 ? 18.830 -18.127 -20.343 1.00 87.94 227 THR A N 1
ATOM 1725 C CA . THR A 1 227 ? 18.984 -17.040 -21.320 1.00 87.94 227 THR A CA 1
ATOM 1726 C C . THR A 1 227 ? 20.406 -16.470 -21.304 1.00 87.94 227 THR A C 1
ATOM 1728 O O . THR A 1 227 ? 20.969 -16.214 -22.367 1.00 87.94 227 THR A O 1
ATOM 1731 N N . ASN A 1 228 ? 21.038 -16.353 -20.131 1.00 84.31 228 ASN A N 1
ATOM 1732 C CA . ASN A 1 228 ? 22.440 -15.939 -20.011 1.00 84.31 228 ASN A CA 1
ATOM 1733 C C . ASN A 1 228 ? 23.404 -16.963 -20.626 1.00 84.31 228 ASN A C 1
ATOM 1735 O O . ASN A 1 228 ? 24.273 -16.585 -21.411 1.00 84.31 228 ASN A O 1
ATOM 1739 N N . LYS A 1 229 ? 23.204 -18.262 -20.370 1.00 86.25 229 LYS A N 1
ATOM 1740 C CA . LYS A 1 229 ? 23.997 -19.329 -21.016 1.00 86.25 229 LYS A CA 1
ATOM 1741 C C . LYS A 1 229 ? 23.822 -19.331 -22.539 1.00 86.25 229 LYS A C 1
ATOM 1743 O O . LYS A 1 229 ? 24.772 -19.565 -23.291 1.00 86.25 229 LYS A O 1
ATOM 1748 N N . MET A 1 230 ? 22.605 -19.066 -23.015 1.00 86.19 230 MET A N 1
ATOM 1749 C CA . MET A 1 230 ? 22.320 -18.953 -24.445 1.00 86.19 230 MET A CA 1
ATOM 1750 C C . MET A 1 230 ? 22.979 -17.708 -25.050 1.00 86.19 230 MET A C 1
ATOM 1752 O O . MET A 1 230 ? 23.550 -17.784 -26.135 1.00 86.19 230 MET A O 1
ATOM 1756 N N . ALA A 1 231 ? 22.973 -16.585 -24.331 1.00 87.06 231 ALA A N 1
ATOM 1757 C CA . ALA A 1 231 ? 23.669 -15.363 -24.716 1.00 87.06 231 ALA A CA 1
ATOM 1758 C C . ALA A 1 231 ? 25.187 -15.576 -24.856 1.00 87.06 231 ALA A C 1
ATOM 1760 O O . ALA A 1 231 ? 25.779 -15.088 -25.820 1.00 87.06 231 ALA A O 1
ATOM 1761 N N . ASP A 1 232 ? 25.804 -16.334 -23.941 1.00 85.62 232 ASP A N 1
ATOM 1762 C CA . ASP A 1 232 ? 27.211 -16.755 -24.040 1.00 85.62 232 ASP A CA 1
ATOM 1763 C C . ASP A 1 232 ? 27.473 -17.599 -25.297 1.00 85.62 232 ASP A C 1
ATOM 1765 O O . ASP A 1 232 ? 28.499 -17.433 -25.954 1.00 85.62 232 ASP A O 1
ATOM 1769 N N . SER A 1 233 ? 26.526 -18.470 -25.660 1.00 86.62 233 SER A N 1
ATOM 1770 C CA . SER A 1 233 ? 26.640 -19.359 -26.825 1.00 86.62 233 SER A CA 1
ATOM 1771 C C . SER A 1 233 ? 26.455 -18.632 -28.164 1.00 86.62 233 SER A C 1
ATOM 1773 O O . SER A 1 233 ? 27.100 -18.985 -29.147 1.00 86.62 233 SER A O 1
ATOM 1775 N N . ILE A 1 234 ? 25.574 -17.624 -28.219 1.00 88.25 234 ILE A N 1
ATOM 1776 C CA . ILE A 1 234 ? 25.329 -16.810 -29.423 1.00 88.25 234 ILE A CA 1
ATOM 1777 C C . ILE A 1 234 ? 26.495 -15.841 -29.672 1.00 88.25 234 ILE A C 1
ATOM 1779 O O . ILE A 1 234 ? 26.898 -15.645 -30.818 1.00 88.25 234 ILE A O 1
ATOM 1783 N N . GLY A 1 235 ? 27.037 -15.234 -28.610 1.00 81.06 235 GLY A N 1
ATOM 1784 C CA . GLY A 1 235 ? 28.116 -14.251 -28.699 1.00 81.06 235 GLY A CA 1
ATOM 1785 C C . GLY A 1 235 ? 27.746 -12.971 -29.469 1.00 81.06 235 GLY A C 1
ATOM 1786 O O . GLY A 1 235 ? 26.619 -12.766 -29.931 1.00 81.06 235 GLY A O 1
ATOM 1787 N N . GLY A 1 236 ? 28.712 -12.058 -29.589 1.00 85.81 236 GLY A N 1
ATOM 1788 C CA . GLY A 1 236 ? 28.553 -10.807 -30.339 1.00 85.81 236 GLY A CA 1
ATOM 1789 C C . GLY A 1 236 ? 27.441 -9.881 -29.817 1.00 85.81 236 GLY A C 1
ATOM 1790 O O . GLY A 1 236 ? 27.009 -9.966 -28.668 1.00 85.81 236 GLY A O 1
ATOM 1791 N N . ALA A 1 237 ? 26.969 -8.972 -30.676 1.00 82.25 237 ALA A N 1
ATOM 1792 C CA . ALA A 1 237 ? 25.985 -7.949 -30.303 1.00 82.25 237 ALA A CA 1
ATOM 1793 C C . ALA A 1 237 ? 24.616 -8.531 -29.896 1.00 82.25 237 ALA A C 1
ATOM 1795 O O . ALA A 1 237 ? 23.945 -7.988 -29.020 1.00 82.25 237 ALA A O 1
ATOM 1796 N N . ASN A 1 238 ? 24.211 -9.653 -30.499 1.00 80.69 238 ASN A N 1
ATOM 1797 C CA . ASN A 1 238 ? 22.943 -10.312 -30.182 1.00 80.69 238 ASN A CA 1
ATOM 1798 C C . ASN A 1 238 ? 22.996 -11.026 -28.823 1.00 80.69 238 ASN A C 1
ATOM 1800 O O . ASN A 1 238 ? 22.036 -10.934 -28.061 1.00 80.69 238 ASN A O 1
ATOM 1804 N N . GLY A 1 239 ? 24.124 -11.666 -28.484 1.00 81.44 239 GLY A N 1
ATOM 1805 C CA . GLY A 1 239 ? 24.356 -12.213 -27.145 1.00 81.44 239 GLY A CA 1
ATOM 1806 C C . GLY A 1 239 ? 24.393 -11.122 -26.069 1.00 81.44 239 GLY A C 1
ATOM 1807 O O . GLY A 1 239 ? 23.781 -11.283 -25.019 1.00 81.44 239 GLY A O 1
ATOM 1808 N N . GLY A 1 240 ? 25.022 -9.974 -26.352 1.00 81.25 240 GLY A N 1
ATOM 1809 C CA . GLY A 1 240 ? 25.016 -8.815 -25.448 1.00 81.25 240 GLY A CA 1
ATOM 1810 C C . GLY A 1 240 ? 23.600 -8.333 -25.110 1.00 81.25 240 GLY A C 1
ATOM 1811 O O . GLY A 1 240 ? 23.223 -8.312 -23.943 1.00 81.25 240 GLY A O 1
ATOM 1812 N N . ARG A 1 241 ? 22.769 -8.075 -26.130 1.00 82.38 241 ARG A N 1
ATOM 1813 C CA . ARG A 1 241 ? 21.370 -7.638 -25.932 1.00 82.38 241 ARG A CA 1
ATOM 1814 C C . ARG A 1 241 ? 20.531 -8.649 -25.153 1.00 82.38 241 ARG A C 1
ATOM 1816 O O . ARG A 1 241 ? 19.686 -8.264 -24.351 1.00 82.38 241 ARG A O 1
ATOM 1823 N N . LEU A 1 242 ? 20.742 -9.941 -25.401 1.00 82.00 242 LEU A N 1
ATOM 1824 C CA . LEU A 1 242 ? 20.009 -11.002 -24.716 1.00 82.00 242 LEU A CA 1
ATOM 1825 C C . LEU A 1 242 ? 20.381 -11.077 -23.224 1.00 82.00 242 LEU A C 1
ATOM 1827 O O . LEU A 1 242 ? 19.518 -11.321 -22.383 1.00 82.00 242 LEU A O 1
ATOM 1831 N N . ARG A 1 243 ? 21.647 -10.805 -22.893 1.00 82.94 243 ARG A N 1
ATOM 1832 C CA . ARG A 1 243 ? 22.131 -10.714 -21.511 1.00 82.94 243 ARG A CA 1
ATOM 1833 C C . ARG A 1 243 ? 21.556 -9.507 -20.777 1.00 82.94 243 ARG A C 1
ATOM 1835 O O . ARG A 1 243 ? 21.138 -9.646 -19.633 1.00 82.94 243 ARG A O 1
ATOM 1842 N N . ASP A 1 244 ? 21.478 -8.359 -21.441 1.00 83.56 244 ASP A N 1
ATOM 1843 C CA . ASP A 1 244 ? 20.893 -7.149 -20.854 1.00 83.56 244 ASP A CA 1
ATOM 1844 C C . ASP A 1 244 ? 19.410 -7.358 -20.508 1.00 83.56 244 ASP A C 1
ATOM 1846 O O . ASP A 1 244 ? 18.972 -7.034 -19.404 1.00 83.56 244 ASP A O 1
ATOM 1850 N N . LEU A 1 245 ? 18.651 -7.993 -21.410 1.00 81.44 245 LEU A N 1
ATOM 1851 C CA . LEU A 1 245 ? 17.256 -8.371 -21.159 1.00 81.44 245 LEU A CA 1
ATOM 1852 C C . LEU A 1 245 ? 17.127 -9.392 -20.021 1.00 81.44 245 LEU A C 1
ATOM 1854 O O . LEU A 1 245 ? 16.240 -9.272 -19.181 1.00 81.44 245 LEU A O 1
ATOM 1858 N N . SER A 1 246 ? 18.016 -10.383 -19.969 1.00 81.06 246 SER A N 1
ATOM 1859 C CA . SER A 1 246 ? 18.028 -11.383 -18.899 1.00 81.06 246 SER A CA 1
ATOM 1860 C C . SER A 1 246 ? 18.295 -10.766 -17.523 1.00 81.06 246 SER A C 1
ATOM 1862 O O . SER A 1 246 ? 17.591 -11.069 -16.559 1.00 81.06 246 SER A O 1
ATOM 1864 N N . ASN A 1 247 ? 19.263 -9.851 -17.436 1.00 82.25 247 ASN A N 1
ATOM 1865 C CA . ASN A 1 247 ? 19.559 -9.120 -16.206 1.00 82.25 247 ASN A CA 1
ATOM 1866 C C . ASN A 1 247 ? 18.358 -8.275 -15.764 1.00 82.25 247 ASN A C 1
ATOM 1868 O O . ASN A 1 247 ? 17.989 -8.318 -14.595 1.00 82.25 247 ASN A O 1
ATOM 1872 N N . SER A 1 248 ? 17.680 -7.606 -16.705 1.00 79.44 248 SER A N 1
ATOM 1873 C CA . SER A 1 248 ? 16.439 -6.881 -16.414 1.00 79.44 248 SER A CA 1
ATOM 1874 C C . SER A 1 248 ? 15.347 -7.799 -15.851 1.00 79.44 248 SER A C 1
ATOM 1876 O O . SER A 1 248 ? 14.696 -7.428 -14.881 1.00 79.44 248 SER A O 1
ATOM 1878 N N . VAL A 1 249 ? 15.176 -9.012 -16.392 1.00 79.31 249 VAL A N 1
ATOM 1879 C CA . VAL A 1 249 ? 14.217 -9.996 -15.860 1.00 79.31 249 VAL A CA 1
ATOM 1880 C C . VAL A 1 249 ? 14.613 -10.476 -14.460 1.00 79.31 249 VAL A C 1
ATOM 1882 O O . VAL A 1 249 ? 13.737 -10.635 -13.613 1.00 79.31 249 VAL A O 1
ATOM 1885 N N . GLN A 1 250 ? 15.905 -10.691 -14.182 1.00 78.38 250 GLN A N 1
ATOM 1886 C CA . GLN A 1 250 ? 16.363 -11.037 -12.828 1.00 78.38 250 GLN A CA 1
ATOM 1887 C C . GLN A 1 250 ? 16.109 -9.912 -11.831 1.00 78.38 250 GLN A C 1
ATOM 1889 O O . GLN A 1 250 ? 15.711 -10.186 -10.699 1.00 78.38 250 GLN A O 1
ATOM 1894 N N . ASP A 1 251 ? 16.324 -8.666 -12.239 1.00 72.31 251 ASP A N 1
ATOM 1895 C CA . ASP A 1 251 ? 16.085 -7.507 -11.388 1.00 72.31 251 ASP A CA 1
ATOM 1896 C C . ASP A 1 251 ? 14.586 -7.337 -11.106 1.00 72.31 251 ASP A C 1
ATOM 1898 O O . ASP A 1 251 ? 14.211 -7.199 -9.944 1.00 72.31 251 ASP A O 1
ATOM 1902 N N . SER A 1 252 ? 13.723 -7.495 -12.117 1.00 69.12 252 SER A N 1
ATOM 1903 C CA . SER A 1 252 ? 12.262 -7.491 -11.944 1.00 69.12 252 SER A CA 1
ATOM 1904 C C . SER A 1 252 ? 11.722 -8.691 -11.165 1.00 69.12 252 SER A C 1
ATOM 1906 O O . SER A 1 252 ? 10.657 -8.603 -10.568 1.00 69.12 252 SER A O 1
ATOM 1908 N N . ALA A 1 253 ? 12.409 -9.836 -11.180 1.00 63.62 253 ALA A N 1
ATOM 1909 C CA . ALA A 1 253 ? 12.013 -10.989 -10.377 1.00 63.62 253 ALA A CA 1
ATOM 1910 C C . ALA A 1 253 ? 12.394 -10.814 -8.899 1.00 63.62 253 ALA A C 1
ATOM 1912 O O . ALA A 1 253 ? 11.757 -11.417 -8.040 1.00 63.62 253 ALA A O 1
ATOM 1913 N N . ARG A 1 254 ? 13.448 -10.046 -8.592 1.00 61.03 254 ARG A N 1
ATOM 1914 C CA . ARG A 1 254 ? 13.940 -9.804 -7.221 1.00 61.03 254 ARG A CA 1
ATOM 1915 C C . ARG A 1 254 ? 13.150 -8.737 -6.455 1.00 61.03 254 ARG A C 1
ATOM 1917 O O . ARG A 1 254 ? 13.233 -8.734 -5.223 1.00 61.03 254 ARG A O 1
ATOM 1924 N N . THR A 1 255 ? 12.451 -7.860 -7.170 1.00 51.12 255 THR A N 1
ATOM 1925 C CA . THR A 1 255 ? 11.435 -6.923 -6.659 1.00 51.12 255 THR A CA 1
ATOM 1926 C C . THR A 1 255 ? 10.104 -7.635 -6.464 1.00 51.12 255 THR A C 1
ATOM 1928 O O . THR A 1 255 ? 9.524 -7.532 -5.364 1.00 51.12 255 THR A O 1
#

InterPro domains:
  IPR015224 Talin, central [PF09141] (51-193)
  IPR036476 Talin, central domain superfamily [SSF109880] (60-193)